Protein AF-X7EC77-F1 (afdb_monomer_lite)

Secondary structure (DSSP, 8-state):
-----GGGGGG---HHHHHHHHHHHHTT-EEEEETTTEEEEE-TT-SS-EEEESS--STHHHHHHHHHHHHHHHHHHHS-S--S----HHHHHHH-------------PPPHHHHHHHH-PPPPPPPPPPPPPPP----------PPPP---------SS---S-------------------------------------HHHHHHHHHHHTT-S------GGGTTPPEEEETTEEEETTBPP--HHHHHHHHHTTS---S---------------HHHHHHHHHHHHSTT--EEHHHHHHHS--TT---HHHHHHHHHHHHHHHHHTTSEEEEEEEETTEEEEEEEE--

pLDDT: mean 72.97, std 20.8, range [35.06, 98.31]

Organism: NCBI:txid1449350

Structure (mmCIF, N/CA/C/O backbone):
data_AF-X7EC77-F1
#
_entry.id   AF-X7EC77-F1
#
loop_
_atom_site.group_PDB
_atom_site.id
_atom_site.type_symbol
_atom_site.label_atom_id
_atom_site.label_alt_id
_atom_site.label_comp_id
_atom_site.label_asym_id
_atom_site.label_entity_id
_atom_site.label_seq_id
_atom_site.pdbx_PDB_ins_code
_atom_site.Cartn_x
_atom_site.Cartn_y
_atom_site.Cartn_z
_atom_site.occupancy
_atom_site.B_iso_or_equiv
_atom_site.auth_seq_id
_atom_site.auth_comp_id
_atom_site.auth_asym_id
_atom_site.auth_atom_id
_atom_site.pdbx_PDB_model_num
ATOM 1 N N . MET A 1 1 ? 6.113 -10.914 -31.898 1.00 62.22 1 MET A N 1
ATOM 2 C CA . MET A 1 1 ? 5.901 -10.438 -30.513 1.00 62.22 1 MET A CA 1
ATOM 3 C C . MET A 1 1 ? 6.442 -11.494 -29.570 1.00 62.22 1 MET A C 1
ATOM 5 O O . MET A 1 1 ? 5.951 -12.615 -29.618 1.00 62.22 1 MET A O 1
ATOM 9 N N . MET A 1 2 ? 7.471 -11.185 -28.779 1.00 76.19 2 MET A N 1
ATOM 10 C CA . MET A 1 2 ? 7.899 -12.096 -27.714 1.00 76.19 2 MET A CA 1
ATOM 11 C C . MET A 1 2 ? 6.827 -12.083 -26.619 1.00 76.19 2 MET A C 1
ATOM 13 O O . MET A 1 2 ? 6.377 -11.020 -26.197 1.00 76.19 2 MET A O 1
ATOM 17 N N . GLN A 1 3 ? 6.348 -13.258 -26.212 1.00 81.00 3 GLN A N 1
ATOM 18 C CA . GLN A 1 3 ? 5.399 -13.364 -25.108 1.00 81.00 3 GLN A CA 1
ATOM 19 C C . GLN A 1 3 ? 6.175 -13.204 -23.801 1.00 81.00 3 GLN A C 1
ATOM 21 O O . GLN A 1 3 ? 6.867 -14.121 -23.368 1.00 81.00 3 GLN A O 1
ATOM 26 N N . HIS A 1 4 ? 6.094 -12.023 -23.191 1.00 86.94 4 HIS A N 1
ATOM 27 C CA . HIS A 1 4 ? 6.684 -11.787 -21.876 1.00 86.94 4 HIS A CA 1
ATOM 28 C C . HIS A 1 4 ? 5.778 -12.355 -20.783 1.00 86.94 4 HIS A C 1
ATOM 30 O O . HIS A 1 4 ? 4.553 -12.197 -20.817 1.00 86.94 4 HIS A O 1
ATOM 36 N N . ASP A 1 5 ? 6.384 -12.989 -19.785 1.00 89.75 5 ASP A N 1
ATOM 37 C CA . ASP A 1 5 ? 5.665 -13.628 -18.692 1.00 89.75 5 ASP A CA 1
ATOM 38 C C . ASP A 1 5 ? 5.114 -12.571 -17.711 1.00 89.75 5 ASP A C 1
ATOM 40 O O . ASP A 1 5 ? 5.743 -12.157 -16.734 1.00 89.75 5 ASP A O 1
ATOM 44 N N . ARG A 1 6 ? 3.904 -12.069 -17.994 1.00 93.88 6 ARG A N 1
ATOM 45 C CA . ARG A 1 6 ? 3.234 -11.023 -17.191 1.00 93.88 6 ARG A CA 1
ATOM 46 C C . ARG A 1 6 ? 2.726 -11.538 -15.837 1.00 93.88 6 ARG A C 1
ATOM 48 O O . ARG A 1 6 ? 2.182 -10.765 -15.045 1.00 93.88 6 ARG A O 1
ATOM 55 N N . SER A 1 7 ? 2.902 -12.825 -15.540 1.00 94.06 7 SER A N 1
ATOM 56 C CA . SER A 1 7 ? 2.511 -13.445 -14.269 1.00 94.06 7 SER A CA 1
ATOM 57 C C . SER A 1 7 ? 3.187 -12.783 -13.059 1.00 94.06 7 SER A C 1
ATOM 59 O O . SER A 1 7 ? 2.545 -12.597 -12.020 1.00 94.06 7 SER A O 1
ATOM 61 N N . ILE A 1 8 ? 4.431 -12.317 -13.216 1.00 91.88 8 ILE A N 1
ATOM 62 C CA . ILE A 1 8 ? 5.223 -11.654 -12.165 1.00 91.88 8 ILE A CA 1
ATOM 63 C C . ILE A 1 8 ? 4.581 -10.331 -11.713 1.00 91.88 8 ILE A C 1
ATOM 65 O O . ILE A 1 8 ? 4.667 -9.962 -10.538 1.00 91.88 8 ILE A O 1
ATOM 69 N N . LEU A 1 9 ? 3.860 -9.648 -12.608 1.00 92.88 9 LEU A N 1
ATOM 70 C CA . LEU A 1 9 ? 3.204 -8.371 -12.319 1.00 92.88 9 LEU A CA 1
ATOM 71 C C . LEU A 1 9 ? 2.008 -8.506 -11.367 1.00 92.88 9 LEU A C 1
ATOM 73 O O . LEU A 1 9 ? 1.641 -7.531 -10.705 1.00 92.88 9 LEU A O 1
ATOM 77 N N . LYS A 1 10 ? 1.425 -9.707 -11.233 1.00 93.00 10 LYS A N 1
ATOM 78 C CA . LYS A 1 10 ? 0.295 -9.956 -10.319 1.00 93.00 10 LYS A CA 1
ATOM 79 C C . LYS A 1 10 ? 0.662 -9.699 -8.854 1.00 93.00 10 LYS A C 1
ATOM 81 O O . LYS A 1 10 ? -0.192 -9.280 -8.081 1.00 93.00 10 LYS A O 1
ATOM 86 N N . ALA A 1 11 ? 1.931 -9.894 -8.485 1.00 88.62 11 ALA A N 1
ATOM 87 C CA . ALA A 1 11 ? 2.420 -9.677 -7.122 1.00 88.62 11 ALA A CA 1
ATOM 88 C C . ALA A 1 11 ? 2.654 -8.194 -6.773 1.00 88.62 11 ALA A C 1
ATOM 90 O O . ALA A 1 11 ? 2.810 -7.853 -5.601 1.00 88.62 11 ALA A O 1
ATOM 91 N N . VAL A 1 12 ? 2.692 -7.309 -7.771 1.00 93.00 12 VAL A N 1
ATOM 92 C CA . VAL A 1 12 ? 2.908 -5.872 -7.577 1.00 93.00 12 VAL A CA 1
ATOM 93 C C . VAL A 1 12 ? 1.586 -5.224 -7.187 1.00 93.00 12 VAL A C 1
ATOM 95 O O . VAL A 1 12 ? 0.645 -5.239 -7.974 1.00 93.00 12 VAL A O 1
ATOM 98 N N . THR A 1 13 ? 1.499 -4.647 -5.991 1.00 89.69 13 THR A N 1
ATOM 99 C CA . THR A 1 13 ? 0.241 -4.090 -5.457 1.00 89.69 13 THR A CA 1
ATOM 100 C C . THR A 1 13 ? -0.106 -2.700 -5.992 1.00 89.69 13 THR A C 1
ATOM 102 O O . THR A 1 13 ? -1.278 -2.343 -6.046 1.00 89.69 13 THR A O 1
ATOM 105 N N . ASN A 1 14 ? 0.887 -1.900 -6.385 1.00 92.88 14 ASN A N 1
ATOM 106 C CA . ASN A 1 14 ? 0.671 -0.539 -6.875 1.00 92.88 14 ASN A CA 1
ATOM 107 C C . ASN A 1 14 ? 0.379 -0.535 -8.388 1.00 92.88 14 ASN A C 1
ATOM 109 O O . ASN A 1 14 ? 1.189 -1.047 -9.162 1.00 92.88 14 ASN A O 1
ATOM 113 N N . LYS A 1 15 ? -0.752 0.063 -8.792 1.00 93.94 15 LYS A N 1
ATOM 114 C CA . LYS A 1 15 ? -1.222 0.100 -10.187 1.00 93.94 15 LYS A CA 1
ATOM 115 C C . LYS A 1 15 ? -0.253 0.843 -11.115 1.00 93.94 15 LYS A C 1
ATOM 117 O O . LYS A 1 15 ? 0.247 0.235 -12.049 1.00 93.94 15 LYS A O 1
ATOM 122 N N . ASP A 1 16 ? 0.099 2.091 -10.809 1.00 93.94 16 ASP A N 1
ATOM 123 C CA . ASP A 1 16 ? 0.976 2.909 -11.668 1.00 93.94 16 ASP A CA 1
ATOM 124 C C . ASP A 1 16 ? 2.355 2.267 -11.871 1.00 93.94 16 ASP A C 1
ATOM 126 O O . ASP A 1 16 ? 2.963 2.325 -12.944 1.00 93.94 16 ASP A O 1
ATOM 130 N N . TYR A 1 17 ? 2.866 1.618 -10.824 1.00 95.88 17 TYR A N 1
ATOM 131 C CA . TYR A 1 17 ? 4.117 0.875 -10.903 1.00 95.88 17 TYR A CA 1
ATOM 132 C C . TYR A 1 17 ? 3.989 -0.382 -11.764 1.00 95.88 17 TYR A C 1
ATOM 134 O O . TYR A 1 17 ? 4.906 -0.695 -12.522 1.00 95.88 17 TYR A O 1
ATOM 142 N N . ARG A 1 18 ? 2.857 -1.090 -11.671 1.00 95.94 18 ARG A N 1
ATOM 143 C CA . ARG A 1 18 ? 2.549 -2.236 -12.530 1.00 95.94 18 ARG A CA 1
ATOM 144 C C . ARG A 1 18 ? 2.467 -1.811 -13.999 1.00 95.94 18 ARG A C 1
ATOM 146 O O . ARG A 1 18 ? 3.090 -2.473 -14.822 1.00 95.94 18 ARG A O 1
ATOM 153 N N . ASP A 1 19 ? 1.803 -0.694 -14.288 1.00 96.56 19 ASP A N 1
ATOM 154 C CA . ASP A 1 19 ? 1.667 -0.130 -15.640 1.00 96.56 19 ASP A CA 1
ATOM 155 C C . ASP A 1 19 ? 3.034 0.304 -16.206 1.00 96.56 19 ASP A C 1
ATOM 157 O O . ASP A 1 19 ? 3.356 0.086 -17.375 1.00 96.56 19 ASP A O 1
ATOM 161 N N . THR A 1 20 ? 3.900 0.855 -15.349 1.00 97.00 20 THR A N 1
ATOM 162 C CA . THR A 1 20 ? 5.281 1.192 -15.731 1.00 97.00 20 THR A CA 1
ATOM 163 C C . THR A 1 20 ? 6.095 -0.059 -16.065 1.00 97.00 20 THR A C 1
ATOM 165 O O . THR A 1 20 ? 6.846 -0.059 -17.038 1.00 97.00 20 THR A O 1
ATOM 168 N N . LEU A 1 21 ? 5.958 -1.130 -15.277 1.00 96.75 21 LEU A N 1
ATOM 169 C CA . LEU A 1 21 ? 6.643 -2.393 -15.547 1.00 96.75 21 LEU A CA 1
ATOM 170 C C . LEU A 1 21 ? 6.110 -3.076 -16.810 1.00 96.75 21 LEU A C 1
ATOM 172 O O . LEU A 1 21 ? 6.919 -3.596 -17.569 1.00 96.75 21 LEU A O 1
ATOM 176 N N . SER A 1 22 ? 4.797 -3.054 -17.071 1.00 96.69 22 SER A N 1
ATOM 177 C CA . SER A 1 22 ? 4.258 -3.590 -18.327 1.00 96.69 22 SER A CA 1
ATOM 178 C C . SER A 1 22 ? 4.782 -2.823 -19.536 1.00 96.69 22 SER A C 1
ATOM 180 O O . SER A 1 22 ? 5.200 -3.458 -20.495 1.00 96.69 22 SER A O 1
ATOM 182 N N . GLY A 1 23 ? 4.868 -1.489 -19.452 1.00 96.69 23 GLY A N 1
ATOM 183 C CA . GLY A 1 23 ? 5.479 -0.682 -20.509 1.00 96.69 23 GLY A CA 1
ATOM 184 C C . GLY A 1 23 ? 6.950 -1.037 -20.747 1.00 96.69 23 GLY A C 1
ATOM 185 O O . GLY A 1 23 ? 7.371 -1.141 -21.890 1.00 96.69 23 GLY A O 1
ATOM 186 N N . LEU A 1 24 ? 7.724 -1.303 -19.688 1.00 97.00 24 LEU A N 1
ATOM 187 C CA . LEU A 1 24 ? 9.113 -1.761 -19.830 1.00 97.00 24 LEU A CA 1
ATOM 188 C C . LEU A 1 24 ? 9.209 -3.151 -20.479 1.00 97.00 24 LEU A C 1
ATOM 190 O O . LEU A 1 24 ? 10.106 -3.373 -21.286 1.00 97.00 24 LEU A O 1
ATOM 194 N N . LEU A 1 25 ? 8.297 -4.076 -20.160 1.00 96.69 25 LEU A N 1
ATOM 195 C CA . LEU A 1 25 ? 8.244 -5.378 -20.835 1.00 96.69 25 LEU A CA 1
ATOM 196 C C . LEU A 1 25 ? 7.951 -5.212 -22.331 1.00 96.69 25 LEU A C 1
ATOM 198 O O . LEU A 1 25 ? 8.600 -5.848 -23.153 1.00 96.69 25 LEU A O 1
ATOM 202 N N . ASP A 1 26 ? 7.027 -4.317 -22.685 1.00 96.00 26 ASP A N 1
ATOM 203 C CA . ASP A 1 26 ? 6.705 -4.016 -24.083 1.00 96.00 26 ASP A CA 1
ATOM 204 C C . ASP A 1 26 ? 7.879 -3.313 -24.809 1.00 96.00 26 ASP A C 1
ATOM 206 O O . ASP A 1 26 ? 8.072 -3.509 -26.007 1.00 96.00 26 ASP A O 1
ATOM 210 N N . GLU A 1 27 ? 8.714 -2.561 -24.079 1.00 96.31 27 GLU A N 1
ATOM 211 C CA . GLU A 1 27 ? 9.990 -1.990 -24.551 1.00 96.31 27 GLU A CA 1
ATOM 212 C C . GLU A 1 27 ? 11.119 -3.048 -24.687 1.00 96.31 27 GLU A C 1
ATOM 214 O O . GLU A 1 27 ? 12.230 -2.702 -25.084 1.00 96.31 27 GLU A O 1
ATOM 219 N N . GLY A 1 28 ? 10.867 -4.328 -24.380 1.00 96.12 28 GLY A N 1
ATOM 220 C CA . GLY A 1 28 ? 11.829 -5.429 -24.540 1.00 96.12 28 GLY A CA 1
ATOM 221 C C . GLY A 1 28 ? 12.647 -5.771 -23.290 1.00 96.12 28 GLY A C 1
ATOM 222 O O . GLY A 1 28 ? 13.636 -6.505 -23.378 1.00 96.12 28 GLY A O 1
ATOM 223 N N . TRP A 1 29 ? 12.269 -5.258 -22.115 1.00 97.44 29 TRP A N 1
ATOM 224 C CA . TRP A 1 29 ? 12.857 -5.704 -20.850 1.00 97.44 29 TRP A CA 1
ATOM 225 C C . TRP A 1 29 ? 12.305 -7.074 -20.446 1.00 97.44 29 TRP A C 1
ATOM 227 O O . TRP A 1 29 ? 11.125 -7.367 -20.608 1.00 97.44 29 TRP A O 1
ATOM 237 N N . ASN A 1 30 ? 13.149 -7.897 -19.836 1.00 96.50 30 ASN A N 1
ATOM 238 C CA . ASN A 1 30 ? 12.766 -9.138 -19.177 1.00 96.50 30 ASN A CA 1
ATOM 239 C C . ASN A 1 30 ? 12.740 -8.917 -17.666 1.00 96.50 30 ASN A C 1
ATOM 241 O O . ASN A 1 30 ? 13.638 -8.287 -17.105 1.00 96.50 30 ASN A O 1
ATOM 245 N N . ALA A 1 31 ? 11.700 -9.416 -17.004 1.00 96.44 31 ALA A N 1
ATOM 246 C CA . ALA A 1 31 ? 11.538 -9.301 -15.563 1.00 96.44 31 ALA A CA 1
ATOM 247 C C . ALA A 1 31 ? 11.651 -10.677 -14.913 1.00 96.44 31 ALA A C 1
ATOM 249 O O . ALA A 1 31 ? 10.858 -11.557 -15.216 1.00 96.44 31 ALA A O 1
ATOM 250 N N . ASP A 1 32 ? 12.571 -10.815 -13.962 1.00 96.00 32 ASP A N 1
ATOM 251 C CA . ASP A 1 32 ? 12.756 -12.018 -13.155 1.00 96.00 32 ASP A CA 1
ATOM 252 C C . ASP A 1 32 ? 12.556 -11.694 -11.676 1.00 96.00 32 ASP A C 1
ATOM 254 O O . ASP A 1 32 ? 13.006 -10.661 -11.171 1.00 96.00 32 ASP A O 1
ATOM 258 N N . ARG A 1 33 ? 11.905 -12.587 -10.928 1.00 94.31 33 ARG A N 1
ATOM 259 C CA . ARG A 1 33 ? 11.715 -12.385 -9.488 1.00 94.31 33 ARG A CA 1
ATOM 260 C C . ARG A 1 33 ? 12.987 -12.765 -8.734 1.00 94.31 33 ARG A C 1
ATOM 262 O O . ARG A 1 33 ? 13.286 -13.938 -8.534 1.00 94.31 33 ARG A O 1
ATOM 269 N N . THR A 1 34 ? 13.711 -11.767 -8.244 1.00 90.12 34 THR A N 1
ATOM 270 C CA . THR A 1 34 ? 14.797 -11.970 -7.284 1.00 90.12 34 THR A CA 1
ATOM 271 C C . THR A 1 34 ? 14.174 -12.192 -5.906 1.00 90.12 34 THR A C 1
ATOM 273 O O . THR A 1 34 ? 13.351 -11.392 -5.449 1.00 90.12 34 THR A O 1
ATOM 276 N N . GLY A 1 35 ? 14.524 -13.292 -5.231 1.00 83.12 35 GLY A N 1
ATOM 277 C CA . GLY A 1 35 ? 14.010 -13.611 -3.892 1.00 83.12 35 GLY A CA 1
ATOM 278 C C . GLY A 1 35 ? 14.024 -12.400 -2.942 1.00 83.12 35 GLY A C 1
ATOM 279 O O . GLY A 1 35 ? 14.875 -11.519 -3.058 1.00 83.12 35 GLY A O 1
ATOM 280 N N . LYS A 1 36 ? 13.079 -12.353 -1.989 1.00 83.31 36 LYS A N 1
ATOM 281 C CA . LYS A 1 36 ? 12.780 -11.193 -1.111 1.00 83.31 36 LYS A CA 1
ATOM 282 C C . LYS A 1 36 ? 12.014 -10.043 -1.787 1.00 83.31 36 LYS A C 1
ATOM 284 O O . LYS A 1 36 ? 12.325 -8.885 -1.534 1.00 83.31 36 LYS A O 1
ATOM 289 N N . ASN A 1 37 ? 11.004 -10.339 -2.611 1.00 90.56 37 ASN A N 1
ATOM 290 C CA . ASN A 1 37 ? 10.133 -9.330 -3.241 1.00 90.56 37 ASN A CA 1
ATOM 291 C C . ASN A 1 37 ? 10.891 -8.258 -4.040 1.00 90.56 37 ASN A C 1
ATOM 293 O O . ASN A 1 37 ? 10.502 -7.096 -4.015 1.00 90.56 37 ASN A O 1
ATOM 297 N N . HIS A 1 38 ? 11.957 -8.630 -4.747 1.00 94.62 38 HIS A N 1
ATOM 298 C CA . HIS A 1 38 ? 12.586 -7.758 -5.735 1.00 94.62 38 HIS A CA 1
ATOM 299 C C . HIS A 1 38 ? 12.306 -8.292 -7.141 1.00 94.62 38 HIS A C 1
ATOM 301 O O . HIS A 1 38 ? 12.009 -9.472 -7.332 1.00 94.62 38 HIS A O 1
ATOM 307 N N . ILE A 1 39 ? 12.357 -7.398 -8.117 1.00 95.75 39 ILE A N 1
ATOM 308 C CA . ILE A 1 39 ? 12.214 -7.716 -9.533 1.00 95.75 39 ILE A CA 1
ATOM 309 C C . ILE A 1 39 ? 13.514 -7.278 -10.195 1.00 95.75 39 ILE A C 1
ATOM 311 O O . ILE A 1 39 ? 13.879 -6.104 -10.145 1.00 95.75 39 ILE A O 1
ATOM 315 N N . ARG A 1 40 ? 14.244 -8.227 -10.767 1.00 97.31 40 ARG A N 1
ATOM 316 C CA . ARG A 1 40 ? 15.416 -7.973 -11.594 1.00 97.31 40 ARG A CA 1
ATOM 317 C C . ARG A 1 40 ? 14.934 -7.738 -13.019 1.00 97.31 40 ARG A C 1
ATOM 319 O O . ARG A 1 40 ? 14.280 -8.598 -13.589 1.00 97.31 40 ARG A O 1
ATOM 326 N N . LEU A 1 41 ? 15.269 -6.585 -13.574 1.00 97.62 41 LEU A N 1
ATOM 327 C CA . LEU A 1 41 ? 14.992 -6.217 -14.952 1.00 97.62 41 LEU A CA 1
ATOM 328 C C . LEU A 1 41 ? 16.282 -6.362 -15.764 1.00 97.62 41 LEU A C 1
ATOM 330 O O . LEU A 1 41 ? 17.302 -5.749 -15.434 1.00 97.62 41 LEU A O 1
ATOM 334 N N . THR A 1 42 ? 16.248 -7.196 -16.796 1.00 97.44 42 THR A N 1
ATOM 335 C CA . THR A 1 42 ? 17.349 -7.444 -17.734 1.00 97.44 42 THR A CA 1
ATOM 336 C C . THR A 1 42 ? 16.935 -6.979 -19.125 1.00 97.44 42 THR A C 1
ATOM 338 O O . THR A 1 42 ? 15.786 -7.129 -19.520 1.00 97.44 42 THR A O 1
ATOM 341 N N . HIS A 1 43 ? 17.854 -6.383 -19.877 1.00 97.44 43 HIS A N 1
ATOM 342 C CA . HIS A 1 43 ? 17.606 -5.965 -21.255 1.00 97.44 43 HIS A CA 1
ATOM 343 C C . HIS A 1 43 ? 18.871 -6.238 -22.072 1.00 97.44 43 HIS A C 1
ATOM 345 O O . HIS A 1 43 ? 19.959 -5.944 -21.573 1.00 97.44 43 HIS A O 1
ATOM 351 N N . PRO A 1 44 ? 18.767 -6.789 -23.295 1.00 96.12 44 PRO A N 1
ATOM 352 C CA . PRO A 1 44 ? 19.935 -7.202 -24.079 1.00 96.12 44 PRO A CA 1
ATOM 353 C C . PRO A 1 44 ? 20.879 -6.036 -24.400 1.00 96.12 44 PRO A C 1
ATOM 355 O O . PRO A 1 44 ? 22.088 -6.203 -24.404 1.00 96.12 44 PRO A O 1
ATOM 358 N N . GLY A 1 45 ? 20.330 -4.838 -24.612 1.00 95.50 45 GLY A N 1
ATOM 359 C CA . GLY A 1 45 ? 21.104 -3.614 -24.840 1.00 95.50 45 GLY A CA 1
ATOM 360 C C . GLY A 1 45 ? 21.440 -2.802 -23.585 1.00 95.50 45 GLY A C 1
ATOM 361 O O . GLY A 1 45 ? 21.802 -1.641 -23.721 1.00 95.50 45 GLY A O 1
ATOM 362 N N . ALA A 1 46 ? 21.232 -3.320 -22.369 1.00 97.06 46 ALA A N 1
ATOM 363 C CA . ALA A 1 46 ? 21.557 -2.591 -21.137 1.00 97.06 46 ALA A CA 1
ATOM 364 C C . ALA A 1 46 ? 22.880 -3.081 -20.535 1.00 97.06 46 ALA A C 1
ATOM 366 O O . ALA A 1 46 ? 23.121 -4.281 -20.454 1.00 97.06 46 ALA A O 1
ATOM 367 N N . ALA A 1 47 ? 23.702 -2.157 -20.028 1.00 96.00 47 ALA A N 1
ATOM 368 C CA . ALA A 1 47 ? 25.026 -2.485 -19.490 1.00 96.00 47 ALA A CA 1
ATOM 369 C C . ALA A 1 47 ? 24.958 -3.266 -18.173 1.00 96.00 47 ALA A C 1
ATOM 371 O O . ALA A 1 47 ? 25.879 -3.991 -17.810 1.00 96.00 47 ALA A O 1
ATOM 372 N N . SER A 1 48 ? 23.880 -3.085 -17.409 1.00 96.19 48 SER A N 1
ATOM 373 C CA . SER A 1 48 ? 23.689 -3.771 -16.136 1.00 96.19 48 SER A CA 1
ATOM 374 C C . SER A 1 48 ? 22.211 -4.047 -15.861 1.00 96.19 48 SER A C 1
ATOM 376 O O . SER A 1 48 ? 21.343 -3.284 -16.299 1.00 96.19 48 SER A O 1
ATOM 378 N N . PRO A 1 49 ? 21.899 -5.131 -15.126 1.00 97.44 49 PRO A N 1
ATOM 379 C CA . PRO A 1 49 ? 20.539 -5.409 -14.693 1.00 97.44 49 PRO A CA 1
ATOM 380 C C . PRO A 1 49 ? 20.083 -4.389 -13.644 1.00 97.44 49 PRO A C 1
ATOM 382 O O . PRO A 1 49 ? 20.831 -4.031 -12.731 1.00 97.44 49 PRO A O 1
ATOM 385 N N . VAL A 1 50 ? 18.820 -3.980 -13.718 1.00 97.69 50 VAL A N 1
ATOM 386 C CA . VAL A 1 50 ? 18.210 -3.061 -12.750 1.00 97.69 50 VAL A CA 1
ATOM 387 C C . VAL A 1 50 ? 17.434 -3.868 -11.714 1.00 97.69 50 VAL A C 1
ATOM 389 O O . VAL A 1 50 ? 16.570 -4.664 -12.063 1.00 97.69 50 VAL A O 1
ATOM 392 N N . ILE A 1 51 ? 17.719 -3.677 -10.424 1.00 96.56 51 ILE A N 1
ATOM 393 C CA . ILE A 1 51 ? 16.974 -4.335 -9.341 1.00 96.56 51 ILE A CA 1
ATOM 394 C C . ILE A 1 51 ? 15.940 -3.358 -8.786 1.00 96.56 51 ILE A C 1
ATOM 396 O O . ILE A 1 51 ? 16.278 -2.350 -8.165 1.00 96.56 51 ILE A O 1
ATOM 400 N N . ALA A 1 52 ? 14.674 -3.690 -8.992 1.00 95.38 52 ALA A N 1
ATOM 401 C CA . ALA A 1 52 ? 13.517 -2.922 -8.576 1.00 95.38 52 ALA A CA 1
ATOM 402 C C . ALA A 1 52 ? 12.825 -3.582 -7.366 1.00 95.38 52 ALA A C 1
ATOM 404 O O . ALA A 1 52 ? 12.896 -4.796 -7.171 1.00 95.38 52 ALA A O 1
ATOM 405 N N . SER A 1 53 ? 12.144 -2.797 -6.528 1.00 93.06 53 SER A N 1
ATOM 406 C CA . SER A 1 53 ? 11.329 -3.349 -5.432 1.00 93.06 53 SER A CA 1
ATOM 407 C C . SER A 1 53 ? 10.003 -3.883 -5.978 1.00 93.06 53 SER A C 1
ATOM 409 O O . SER A 1 53 ? 9.359 -3.220 -6.787 1.00 93.06 53 SER A O 1
ATOM 411 N N . GLY A 1 54 ? 9.569 -5.058 -5.533 1.00 87.75 54 GLY A N 1
ATOM 412 C CA . GLY A 1 54 ? 8.263 -5.640 -5.859 1.00 87.75 54 GLY A CA 1
ATOM 413 C C . GLY A 1 54 ? 7.114 -5.045 -5.040 1.00 87.75 54 GLY A C 1
ATOM 414 O O . GLY A 1 54 ? 5.960 -5.125 -5.451 1.00 87.75 54 GLY A O 1
ATOM 415 N N . THR A 1 55 ? 7.423 -4.394 -3.913 1.00 88.94 55 THR A N 1
ATOM 416 C CA . THR A 1 55 ? 6.458 -3.671 -3.068 1.00 88.94 55 THR A CA 1
ATOM 417 C C . THR A 1 55 ? 6.845 -2.192 -2.987 1.00 88.94 55 THR A C 1
ATOM 419 O O . THR A 1 55 ? 7.376 -1.736 -1.965 1.00 88.94 55 THR A O 1
ATOM 422 N N . PRO A 1 56 ? 6.659 -1.420 -4.070 1.00 87.31 56 PRO A N 1
ATOM 423 C CA . PRO A 1 56 ? 6.940 0.009 -4.061 1.00 87.31 56 PRO A CA 1
ATOM 424 C C . PRO A 1 56 ? 6.003 0.717 -3.073 1.00 87.31 56 PRO A C 1
ATOM 426 O O . PRO A 1 56 ? 4.786 0.682 -3.211 1.00 87.31 56 PRO A O 1
ATOM 429 N N . SER A 1 57 ? 6.570 1.399 -2.080 1.00 85.50 57 SER A N 1
ATOM 430 C CA . SER A 1 57 ? 5.791 2.170 -1.103 1.00 85.50 57 SER A CA 1
ATOM 431 C C . SER A 1 57 ? 5.387 3.565 -1.594 1.00 85.50 57 SER A C 1
ATOM 433 O O . SER A 1 57 ? 4.649 4.257 -0.901 1.00 85.50 57 SER A O 1
ATOM 435 N N . SER A 1 58 ? 5.883 4.011 -2.757 1.00 86.56 58 SER A N 1
ATOM 436 C CA . SER A 1 58 ? 5.689 5.380 -3.250 1.00 86.56 58 SER A CA 1
ATOM 437 C C . SER A 1 58 ? 5.502 5.437 -4.765 1.00 86.56 58 SER A C 1
ATOM 439 O O . SER A 1 58 ? 6.168 4.697 -5.491 1.00 86.56 58 SER A O 1
ATOM 441 N N . ALA A 1 59 ? 4.702 6.395 -5.245 1.00 83.44 59 ALA A N 1
ATOM 442 C CA . ALA A 1 59 ? 4.557 6.698 -6.674 1.00 83.44 59 ALA A CA 1
ATOM 443 C C . ALA A 1 59 ? 5.901 7.067 -7.341 1.00 83.44 59 ALA A C 1
ATOM 445 O O . ALA A 1 59 ? 6.157 6.747 -8.499 1.00 83.44 59 ALA A O 1
ATOM 446 N N . ARG A 1 60 ? 6.837 7.653 -6.576 1.00 91.94 60 ARG A N 1
ATOM 447 C CA . ARG A 1 60 ? 8.190 7.992 -7.058 1.00 91.94 60 ARG A CA 1
ATOM 448 C C . ARG A 1 60 ? 9.022 6.765 -7.435 1.00 91.94 60 ARG A C 1
ATOM 450 O O . ARG A 1 60 ? 10.004 6.904 -8.163 1.00 91.94 60 ARG A O 1
ATOM 457 N N . SER A 1 61 ? 8.666 5.576 -6.947 1.00 94.81 61 SER A N 1
ATOM 458 C CA . SER A 1 61 ? 9.378 4.342 -7.280 1.00 94.81 61 SER A CA 1
ATOM 459 C C . SER A 1 61 ? 9.280 4.020 -8.773 1.00 94.81 61 SER A C 1
ATOM 461 O O . SER A 1 61 ? 10.279 3.600 -9.349 1.00 94.81 61 SER A O 1
ATOM 463 N N . ALA A 1 62 ? 8.136 4.292 -9.412 1.00 95.44 62 ALA A N 1
ATOM 464 C CA . ALA A 1 62 ? 7.941 4.071 -10.848 1.00 95.44 62 ALA A CA 1
ATOM 465 C C . ALA A 1 62 ? 8.911 4.923 -11.683 1.00 95.44 62 ALA A C 1
ATOM 467 O O . ALA A 1 62 ? 9.661 4.409 -12.514 1.00 95.44 62 ALA A O 1
ATOM 468 N N . LEU A 1 63 ? 8.985 6.222 -11.371 1.00 95.88 63 LEU A N 1
ATOM 469 C CA . LEU A 1 63 ? 9.899 7.162 -12.025 1.00 95.88 63 LEU A CA 1
ATOM 470 C C . LEU A 1 63 ? 11.368 6.762 -11.840 1.00 95.88 63 LEU A C 1
ATOM 472 O O . LEU A 1 63 ? 12.153 6.828 -12.786 1.00 95.88 63 LEU A O 1
ATOM 476 N N . LYS A 1 64 ? 11.745 6.315 -10.634 1.00 96.25 64 LYS A N 1
ATOM 477 C CA . LYS A 1 64 ? 13.113 5.864 -10.342 1.00 96.25 64 LYS A CA 1
ATOM 478 C C . LYS A 1 64 ? 13.500 4.635 -11.157 1.00 96.25 64 LYS A C 1
ATOM 480 O O . LYS A 1 64 ? 14.593 4.629 -11.715 1.00 96.25 64 LYS A O 1
ATOM 485 N N . VAL A 1 65 ? 12.622 3.634 -11.249 1.00 97.06 65 VAL A N 1
ATOM 486 C CA . VAL A 1 65 ? 12.885 2.418 -12.035 1.00 97.06 65 VAL A CA 1
ATOM 487 C C . VAL A 1 65 ? 13.053 2.765 -13.508 1.00 97.06 65 VAL A C 1
ATOM 489 O O . VAL A 1 65 ? 14.048 2.372 -14.113 1.00 97.06 65 VAL A O 1
ATOM 492 N N . ARG A 1 66 ? 12.162 3.591 -14.068 1.00 97.19 66 ARG A N 1
ATOM 493 C CA . ARG A 1 66 ? 12.272 4.027 -15.466 1.00 97.19 66 ARG A CA 1
ATOM 494 C C . ARG A 1 66 ? 13.562 4.813 -15.726 1.00 97.19 66 ARG A C 1
ATOM 496 O O . ARG A 1 66 ? 14.242 4.579 -16.723 1.00 97.19 66 ARG A O 1
ATOM 503 N N . ALA A 1 67 ? 13.941 5.708 -14.813 1.00 97.62 67 ALA A N 1
ATOM 504 C CA . ALA A 1 67 ? 15.193 6.458 -14.907 1.00 97.62 67 ALA A CA 1
ATOM 505 C C . ALA A 1 67 ? 16.435 5.551 -14.815 1.00 97.62 67 ALA A C 1
ATOM 507 O O . ALA A 1 67 ? 17.400 5.768 -15.549 1.00 97.62 67 ALA A O 1
ATOM 508 N N . GLN A 1 68 ? 16.409 4.529 -13.952 1.00 97.69 68 GLN A N 1
ATOM 509 C CA . GLN A 1 68 ? 17.476 3.529 -13.843 1.00 97.69 68 GLN A CA 1
ATOM 510 C C . GLN A 1 68 ? 17.597 2.691 -15.119 1.00 97.69 68 GLN A C 1
ATOM 512 O O . GLN A 1 68 ? 18.706 2.542 -15.621 1.00 97.69 68 GLN A O 1
ATOM 517 N N . CYS A 1 69 ? 16.477 2.241 -15.689 1.00 97.94 69 CYS A N 1
ATOM 518 C CA . CYS A 1 69 ? 16.444 1.509 -16.958 1.00 97.94 69 CYS A CA 1
ATOM 519 C C . CYS A 1 69 ? 17.055 2.339 -18.100 1.00 97.94 69 CYS A C 1
ATOM 521 O O . CYS A 1 69 ? 17.978 1.893 -18.778 1.00 97.94 69 CYS A O 1
ATOM 523 N N . ARG A 1 70 ? 16.648 3.610 -18.240 1.00 97.81 70 ARG A N 1
ATOM 524 C CA . ARG A 1 70 ? 17.233 4.534 -19.233 1.00 97.81 70 ARG A CA 1
ATOM 525 C C . ARG A 1 70 ? 18.718 4.812 -19.003 1.00 97.81 70 ARG A C 1
ATOM 527 O O . ARG A 1 70 ? 19.454 5.050 -19.956 1.00 97.81 70 ARG A O 1
ATOM 534 N N . ARG A 1 71 ? 19.169 4.862 -17.747 1.00 97.69 71 ARG A N 1
ATOM 535 C CA . ARG A 1 71 ? 20.596 5.026 -17.433 1.00 97.69 71 ARG A CA 1
ATOM 536 C C . ARG A 1 71 ? 21.381 3.770 -17.813 1.00 97.69 71 ARG A C 1
ATOM 538 O O . ARG A 1 71 ? 22.444 3.918 -18.396 1.00 97.69 71 ARG A O 1
ATOM 545 N N . ALA A 1 72 ? 20.853 2.581 -17.530 1.00 97.44 72 ALA A N 1
ATOM 546 C CA . ALA A 1 72 ? 21.495 1.317 -17.879 1.00 97.44 72 ALA A CA 1
ATOM 547 C C . ALA A 1 72 ? 21.633 1.129 -19.402 1.00 97.44 72 ALA A C 1
ATOM 549 O O . ALA A 1 72 ? 22.651 0.614 -19.853 1.00 97.44 72 ALA A O 1
ATOM 550 N N . LEU A 1 73 ? 20.659 1.607 -20.187 1.00 97.19 73 LEU A N 1
ATOM 551 C CA . LEU A 1 73 ? 20.750 1.651 -21.653 1.00 97.19 73 LEU A CA 1
ATOM 552 C C . LEU A 1 73 ? 21.818 2.635 -22.144 1.00 97.19 73 LEU A C 1
ATOM 554 O O . LEU A 1 73 ? 22.657 2.272 -22.957 1.00 97.19 73 LEU A O 1
ATOM 558 N N . ARG A 1 74 ? 21.846 3.865 -21.614 1.00 96.94 74 ARG A N 1
ATOM 559 C CA . ARG A 1 74 ? 22.878 4.851 -21.991 1.00 96.94 74 ARG A CA 1
ATOM 560 C C . ARG A 1 74 ? 24.287 4.377 -21.658 1.00 96.94 74 ARG A C 1
ATOM 562 O O . ARG A 1 74 ? 25.180 4.504 -22.477 1.00 96.94 74 ARG A O 1
ATOM 569 N N . GLN A 1 75 ? 24.460 3.751 -20.497 1.00 95.25 75 GLN A N 1
ATOM 570 C CA . GLN A 1 75 ? 25.743 3.169 -20.107 1.00 95.25 75 GLN A CA 1
ATOM 571 C C . GLN A 1 75 ? 26.222 2.072 -21.062 1.00 95.25 75 GLN A C 1
ATOM 573 O O . GLN A 1 75 ? 27.424 1.878 -21.156 1.00 95.25 75 GLN A O 1
ATOM 578 N N . ALA A 1 76 ? 25.325 1.367 -21.758 1.00 93.88 76 ALA A N 1
ATOM 579 C CA . ALA A 1 76 ? 25.731 0.401 -22.779 1.00 93.88 76 ALA A CA 1
ATOM 580 C C . ALA A 1 76 ? 26.216 1.078 -24.062 1.00 93.88 76 ALA A C 1
ATOM 582 O O . ALA A 1 76 ? 27.076 0.532 -24.737 1.00 93.88 76 ALA A O 1
ATOM 583 N N . MET A 1 77 ? 25.679 2.256 -24.387 1.00 93.25 77 MET A N 1
ATOM 584 C CA . MET A 1 77 ? 26.111 3.046 -25.544 1.00 93.25 77 MET A CA 1
ATOM 585 C C . MET A 1 77 ? 27.436 3.764 -25.278 1.00 93.25 77 MET A C 1
ATOM 587 O O . MET A 1 77 ? 28.269 3.863 -26.171 1.00 93.25 77 MET A O 1
ATOM 591 N N . ASP A 1 78 ? 27.626 4.243 -24.046 1.00 91.12 78 ASP A N 1
ATOM 592 C CA . ASP A 1 78 ? 28.847 4.929 -23.617 1.00 91.12 78 ASP A CA 1
ATOM 593 C C . ASP A 1 78 ? 29.976 3.954 -23.252 1.00 91.12 78 ASP A C 1
ATOM 595 O O . ASP A 1 78 ? 31.128 4.371 -23.127 1.00 91.12 78 ASP A O 1
ATOM 599 N N . ALA A 1 79 ? 29.664 2.671 -23.034 1.00 83.38 79 ALA A N 1
ATOM 600 C CA . ALA A 1 79 ? 30.683 1.657 -22.829 1.00 83.38 79 ALA A CA 1
ATOM 601 C C . ALA A 1 79 ? 31.484 1.538 -24.136 1.00 83.38 79 ALA A C 1
ATOM 603 O O . ALA A 1 79 ? 30.914 1.117 -25.146 1.00 83.38 79 ALA A O 1
ATOM 604 N N . PRO A 1 80 ? 32.775 1.927 -24.153 1.00 78.56 80 PRO A N 1
ATOM 605 C CA . PRO A 1 80 ? 33.603 1.747 -25.336 1.00 78.56 80 PRO A CA 1
ATOM 606 C C . PRO A 1 80 ? 33.530 0.273 -25.718 1.00 78.56 80 PRO A C 1
ATOM 608 O O . PRO A 1 80 ? 33.674 -0.573 -24.832 1.00 78.56 80 PRO A O 1
ATOM 611 N N . ALA A 1 81 ? 33.235 0.005 -26.998 1.00 67.75 81 ALA A N 1
ATOM 612 C CA . ALA A 1 81 ? 33.130 -1.339 -27.556 1.00 67.75 81 ALA A CA 1
ATOM 613 C C . ALA A 1 81 ? 34.222 -2.201 -26.931 1.00 67.75 81 ALA A C 1
ATOM 615 O O . ALA A 1 81 ? 35.402 -1.869 -27.057 1.00 67.75 81 ALA A O 1
ATOM 616 N N . GLU A 1 82 ? 33.777 -3.185 -26.148 1.00 57.88 82 GLU A N 1
ATOM 617 C CA . GLU A 1 82 ? 34.588 -3.954 -25.214 1.00 57.88 82 GLU A CA 1
ATOM 618 C C . GLU A 1 82 ? 35.958 -4.245 -25.847 1.00 57.88 82 GLU A C 1
ATOM 620 O O . GLU A 1 82 ? 36.005 -4.905 -26.892 1.00 57.88 82 GLU A O 1
ATOM 625 N N . PRO A 1 83 ? 37.072 -3.697 -25.312 1.00 62.41 83 PRO A N 1
ATOM 626 C CA . PRO A 1 83 ? 38.390 -4.073 -25.801 1.00 62.41 83 PRO A CA 1
ATOM 627 C C . PRO A 1 83 ? 38.499 -5.602 -25.702 1.00 62.41 83 PRO A C 1
ATOM 629 O O . PRO A 1 83 ? 37.951 -6.177 -24.757 1.00 62.41 83 PRO A O 1
ATOM 632 N N . PRO A 1 84 ? 39.136 -6.264 -26.686 1.00 64.31 84 PRO A N 1
ATOM 633 C CA . PRO A 1 84 ? 39.092 -7.715 -26.853 1.00 64.31 84 PRO A CA 1
ATOM 634 C C . PRO A 1 84 ? 39.351 -8.418 -25.524 1.00 64.31 84 PRO A C 1
ATOM 636 O O . PRO A 1 84 ? 40.258 -8.013 -24.797 1.00 64.31 84 PRO A O 1
ATOM 639 N N . ALA A 1 85 ? 38.506 -9.416 -25.237 1.00 65.00 85 ALA A N 1
ATOM 640 C CA . ALA A 1 85 ? 38.379 -10.139 -23.976 1.00 65.00 85 ALA A CA 1
ATOM 641 C C . ALA A 1 85 ? 39.661 -10.117 -23.122 1.00 65.00 85 ALA A C 1
ATOM 643 O O . ALA A 1 85 ? 40.727 -10.483 -23.631 1.00 65.00 85 ALA A O 1
ATOM 644 N N . PRO A 1 86 ? 39.579 -9.726 -21.834 1.00 57.81 86 PRO A N 1
ATOM 645 C CA . PRO A 1 86 ? 40.740 -9.704 -20.958 1.00 57.81 86 PRO A CA 1
ATOM 646 C C . PRO A 1 86 ? 41.423 -11.068 -21.017 1.00 57.81 86 PRO A C 1
ATOM 648 O O . PRO A 1 86 ? 40.781 -12.107 -20.827 1.00 57.81 86 PRO A O 1
ATOM 651 N N . LYS A 1 87 ? 42.718 -11.038 -21.352 1.00 57.88 87 LYS A N 1
ATOM 652 C CA . LYS A 1 87 ? 43.598 -12.204 -21.375 1.00 57.88 87 LYS A CA 1
ATOM 653 C C . LYS A 1 87 ? 43.329 -13.042 -20.135 1.00 57.88 87 LYS A C 1
ATOM 655 O O . LYS A 1 87 ? 43.148 -12.503 -19.043 1.00 57.88 87 LYS A O 1
ATOM 660 N N . SER A 1 88 ? 43.234 -14.354 -20.334 1.00 60.53 88 SER A N 1
ATOM 661 C CA . SER A 1 88 ? 42.892 -15.297 -19.275 1.00 60.53 88 SER A CA 1
ATOM 662 C C . SER A 1 88 ? 43.709 -15.000 -18.014 1.00 60.53 88 SER A C 1
ATOM 664 O O . SER A 1 88 ? 44.895 -14.703 -18.104 1.00 60.53 88 SER A O 1
ATOM 666 N N . PHE A 1 89 ? 43.092 -15.105 -16.839 1.00 57.56 89 PHE A N 1
ATOM 667 C CA . PHE A 1 89 ? 43.736 -14.923 -15.529 1.00 57.56 89 PHE A CA 1
ATOM 668 C C . PHE A 1 89 ? 45.095 -15.654 -15.402 1.00 57.56 89 PHE A C 1
ATOM 670 O O . PHE A 1 89 ? 45.975 -15.228 -14.666 1.00 57.56 89 PHE A O 1
ATOM 677 N N . LEU A 1 90 ? 45.296 -16.734 -16.165 1.00 62.09 90 LEU A N 1
ATOM 678 C CA . LEU A 1 90 ? 46.554 -17.478 -16.275 1.00 62.09 90 LEU A CA 1
ATOM 679 C C . LEU A 1 90 ? 47.705 -16.711 -16.953 1.00 62.09 90 LEU A C 1
ATOM 681 O O . LEU A 1 90 ? 48.865 -16.943 -16.621 1.00 62.09 90 LEU A O 1
ATOM 685 N N . GLU A 1 91 ? 47.402 -15.819 -17.890 1.00 67.00 91 GLU A N 1
ATOM 686 C CA . GLU A 1 91 ? 48.362 -14.946 -18.578 1.00 67.00 91 GLU A CA 1
ATOM 687 C C . GLU A 1 91 ? 48.745 -13.750 -17.695 1.00 67.00 91 GLU A C 1
ATOM 689 O O . GLU A 1 91 ? 49.915 -13.391 -17.615 1.00 67.00 91 GLU A O 1
ATOM 694 N N . GLU A 1 92 ? 47.787 -13.213 -16.933 1.00 62.44 92 GLU A N 1
ATOM 695 C CA . GLU A 1 92 ? 48.012 -12.121 -15.974 1.00 62.44 92 GLU A CA 1
ATOM 696 C C . GLU A 1 92 ? 48.839 -12.575 -14.750 1.00 62.44 92 GLU A C 1
ATOM 698 O O . GLU A 1 92 ? 49.669 -11.822 -14.243 1.00 62.44 92 GLU A O 1
ATOM 703 N N . VAL A 1 93 ? 48.707 -13.841 -14.327 1.00 64.88 93 VAL A N 1
ATOM 704 C CA . VAL A 1 93 ? 49.540 -14.451 -13.266 1.00 64.88 93 VAL A CA 1
ATOM 705 C C . VAL A 1 93 ? 50.995 -14.677 -13.712 1.00 64.88 93 VAL A C 1
ATOM 707 O O . VAL A 1 93 ? 51.879 -14.805 -12.866 1.00 64.88 93 VAL A O 1
ATOM 710 N N . ARG A 1 94 ? 51.277 -14.716 -15.021 1.00 69.19 94 ARG A N 1
ATOM 711 C CA . ARG A 1 94 ? 52.636 -14.946 -15.541 1.00 69.19 94 ARG A CA 1
ATOM 712 C C . ARG A 1 94 ? 53.494 -13.686 -15.634 1.00 69.19 94 ARG A C 1
ATOM 714 O O . ARG A 1 94 ? 54.712 -13.826 -15.677 1.00 69.19 94 ARG A O 1
ATOM 721 N N . GLU A 1 95 ? 52.893 -12.496 -15.662 1.00 68.81 95 GLU A N 1
ATOM 722 C CA . GLU A 1 95 ? 53.609 -11.250 -15.988 1.00 68.81 95 GLU A CA 1
ATOM 723 C C . GLU A 1 95 ? 53.619 -10.184 -14.874 1.00 68.81 95 GLU A C 1
ATOM 725 O O . GLU A 1 95 ? 54.334 -9.194 -15.012 1.00 68.81 95 GLU A O 1
ATOM 730 N N . GLY A 1 96 ? 52.892 -10.348 -13.760 1.00 47.94 96 GLY A N 1
ATOM 731 C CA . GLY A 1 96 ? 52.715 -9.261 -12.784 1.00 47.94 96 GLY A CA 1
ATOM 732 C C . GLY A 1 96 ? 52.889 -9.652 -11.318 1.00 47.94 96 GLY A C 1
ATOM 733 O O . GLY A 1 96 ? 52.120 -10.433 -10.769 1.00 47.94 96 GLY A O 1
ATOM 734 N N . GLU A 1 97 ? 53.872 -9.037 -10.668 1.00 57.66 97 GLU A N 1
ATOM 735 C CA . GLU A 1 97 ? 54.145 -9.044 -9.229 1.00 57.66 97 GLU A CA 1
ATOM 736 C C . GLU A 1 97 ? 52.921 -8.519 -8.439 1.00 57.66 97 GLU A C 1
ATOM 738 O O . GLU A 1 97 ? 52.663 -7.317 -8.357 1.00 57.66 97 GLU A O 1
ATOM 743 N N . PHE A 1 98 ? 52.100 -9.425 -7.898 1.00 48.28 98 PHE A N 1
ATOM 744 C CA . PHE A 1 98 ? 50.899 -9.063 -7.141 1.00 48.28 98 PHE A CA 1
ATOM 745 C C . PHE A 1 98 ? 51.249 -8.684 -5.696 1.00 48.28 98 PHE A C 1
ATOM 747 O O . PHE A 1 98 ? 51.507 -9.538 -4.848 1.00 48.28 98 PHE A O 1
ATOM 754 N N . ASP A 1 99 ? 51.174 -7.389 -5.399 1.00 53.97 99 ASP A N 1
ATOM 755 C CA . ASP A 1 99 ? 51.220 -6.848 -4.042 1.00 53.97 99 ASP A CA 1
ATOM 756 C C . ASP A 1 99 ? 49.909 -7.196 -3.296 1.00 53.97 99 ASP A C 1
ATOM 758 O O . ASP A 1 99 ? 48.883 -6.508 -3.372 1.00 53.97 99 ASP A O 1
ATOM 762 N N . LEU A 1 100 ? 49.913 -8.350 -2.619 1.00 52.47 100 LEU A N 1
ATOM 763 C CA . LEU A 1 100 ? 48.782 -8.960 -1.904 1.00 52.47 100 LEU A CA 1
ATOM 764 C C . LEU A 1 100 ? 48.461 -8.259 -0.572 1.00 52.47 100 LEU A C 1
ATOM 766 O O . LEU A 1 100 ? 48.364 -8.893 0.479 1.00 52.47 100 LEU A O 1
ATOM 770 N N . SER A 1 101 ? 48.224 -6.950 -0.595 1.00 50.81 101 SER A N 1
ATOM 771 C CA . SER A 1 101 ? 47.710 -6.234 0.575 1.00 50.81 101 SER A CA 1
ATOM 772 C C . SER A 1 101 ? 46.171 -6.263 0.595 1.00 50.81 101 SER A C 1
ATOM 774 O O . SER A 1 101 ? 45.525 -5.548 -0.181 1.00 50.81 101 SER A O 1
ATOM 776 N N . PRO A 1 102 ? 45.517 -7.037 1.492 1.00 50.91 102 PRO A N 1
ATOM 777 C CA . PRO A 1 102 ? 44.064 -7.130 1.546 1.00 50.91 102 PRO A CA 1
ATOM 778 C C . PRO A 1 102 ? 43.499 -5.826 2.110 1.00 50.91 102 PRO A C 1
ATOM 780 O O . PRO A 1 102 ? 43.361 -5.626 3.321 1.00 50.91 102 PRO A O 1
ATOM 783 N N . ARG A 1 103 ? 43.138 -4.911 1.210 1.00 55.69 103 ARG A N 1
ATOM 784 C CA . ARG A 1 103 ? 42.562 -3.604 1.533 1.00 55.69 103 ARG A CA 1
ATOM 785 C C . ARG A 1 103 ? 41.106 -3.771 1.982 1.00 55.69 103 ARG A C 1
ATOM 787 O O . ARG A 1 103 ? 40.159 -3.392 1.294 1.00 55.69 103 ARG A O 1
ATOM 794 N N . ARG A 1 104 ? 40.912 -4.335 3.179 1.00 56.94 104 ARG A N 1
ATOM 795 C CA . ARG A 1 104 ? 39.640 -4.318 3.910 1.00 56.94 104 ARG A CA 1
ATOM 796 C C . ARG A 1 104 ? 39.252 -2.860 4.148 1.00 56.94 104 ARG A C 1
ATOM 798 O O . ARG A 1 104 ? 39.668 -2.243 5.128 1.00 56.94 104 ARG A O 1
ATOM 805 N N . LYS A 1 105 ? 38.427 -2.298 3.259 1.00 58.94 105 LYS A N 1
ATOM 806 C CA . LYS A 1 105 ? 37.778 -0.995 3.450 1.00 58.94 105 LYS A CA 1
ATOM 807 C C . LYS A 1 105 ? 36.769 -1.114 4.596 1.00 58.94 105 LYS A C 1
ATOM 809 O O . LYS A 1 105 ? 35.564 -1.237 4.382 1.00 58.94 105 LYS A O 1
ATOM 814 N N . ARG A 1 106 ? 37.258 -1.093 5.842 1.00 60.16 106 ARG A N 1
ATOM 815 C CA . ARG A 1 106 ? 36.422 -0.833 7.017 1.00 60.16 106 ARG A CA 1
ATOM 816 C C . ARG A 1 106 ? 35.785 0.529 6.772 1.00 60.16 106 ARG A C 1
ATOM 818 O O . ARG A 1 106 ? 36.494 1.524 6.643 1.00 60.16 106 ARG A O 1
ATOM 825 N N . LYS A 1 107 ? 34.456 0.564 6.664 1.00 66.19 107 LYS A N 1
ATOM 826 C CA . LYS A 1 107 ? 33.687 1.811 6.644 1.00 66.19 107 LYS A CA 1
ATOM 827 C C . LYS A 1 107 ? 34.070 2.579 7.910 1.00 66.19 107 LYS A C 1
ATOM 829 O O . LYS A 1 107 ? 33.635 2.205 8.999 1.00 66.19 107 LYS A O 1
ATOM 834 N N . LYS A 1 108 ? 34.949 3.582 7.786 1.00 66.19 108 LYS A N 1
ATOM 835 C CA . LYS A 1 108 ? 35.308 4.467 8.896 1.00 66.19 108 LYS A CA 1
ATOM 836 C C . LYS A 1 108 ? 34.007 5.094 9.375 1.00 66.19 108 LYS A C 1
ATOM 838 O O . LYS A 1 108 ? 33.321 5.790 8.630 1.00 66.19 108 LYS A O 1
ATOM 843 N N . ARG A 1 109 ? 33.630 4.755 10.605 1.00 69.44 109 ARG A N 1
ATOM 844 C CA . ARG A 1 109 ? 32.551 5.414 11.332 1.00 69.44 109 ARG A CA 1
ATOM 845 C C . ARG A 1 109 ? 32.929 6.894 11.362 1.00 69.44 109 ARG A C 1
ATOM 847 O O . ARG A 1 109 ? 34.024 7.199 11.823 1.00 69.44 109 ARG A O 1
ATOM 854 N N . TRP A 1 110 ? 32.086 7.769 10.816 1.00 69.62 110 TRP A N 1
ATOM 855 C CA . TRP A 1 110 ? 32.358 9.208 10.828 1.00 69.62 110 TRP A CA 1
ATOM 856 C C . TRP A 1 110 ? 32.689 9.661 12.241 1.00 69.62 110 TRP A C 1
ATOM 858 O O . TRP A 1 110 ? 31.966 9.337 13.192 1.00 69.62 110 TRP A O 1
ATOM 868 N N . SER A 1 111 ? 33.797 10.379 12.357 1.00 73.62 111 SER A N 1
ATOM 869 C CA . SER A 1 111 ? 34.216 10.947 13.626 1.00 73.62 111 SER A CA 1
ATOM 870 C C . SER A 1 111 ? 33.206 12.020 14.071 1.00 73.62 111 SER A C 1
ATOM 872 O O . SER A 1 111 ? 32.565 12.665 13.234 1.00 73.62 111 SER A O 1
ATOM 874 N N . PRO A 1 112 ? 33.028 12.243 15.385 1.00 72.69 112 PRO A N 1
ATOM 875 C CA . PRO A 1 112 ? 32.190 13.332 15.890 1.00 72.69 112 PRO A CA 1
ATOM 876 C C . PRO A 1 112 ? 32.565 14.719 15.331 1.00 72.69 112 PRO A C 1
ATOM 878 O O . PRO A 1 112 ? 31.688 15.571 15.206 1.00 72.69 112 PRO A O 1
ATOM 881 N N . GLY A 1 113 ? 33.830 14.932 14.944 1.00 78.06 113 GLY A N 1
ATOM 882 C CA . GLY A 1 113 ? 34.301 16.163 14.298 1.00 78.06 113 GLY A CA 1
ATOM 883 C C . GLY A 1 113 ? 33.778 16.345 12.868 1.00 78.06 113 GLY A C 1
ATOM 884 O O . GLY A 1 113 ? 33.274 17.414 12.537 1.00 78.06 113 GLY A O 1
ATOM 885 N N . GLU A 1 114 ? 33.783 15.285 12.052 1.00 75.69 114 GLU A N 1
ATOM 886 C CA . GLU A 1 114 ? 33.262 15.320 10.669 1.00 75.69 114 GLU A CA 1
ATOM 887 C C . GLU A 1 114 ? 31.746 15.552 10.602 1.00 75.69 114 GLU A C 1
ATOM 889 O O . GLU A 1 114 ? 31.227 16.060 9.608 1.00 75.69 114 GLU A O 1
ATOM 894 N N . ARG A 1 115 ? 31.007 15.195 11.662 1.00 75.12 115 ARG A N 1
ATOM 895 C CA . ARG A 1 115 ? 29.577 15.527 11.758 1.00 75.12 115 ARG A CA 1
ATOM 896 C C . ARG A 1 115 ? 29.339 17.013 12.009 1.00 75.12 115 ARG A C 1
ATOM 898 O O . ARG A 1 115 ? 28.352 17.541 11.508 1.00 75.12 115 ARG A O 1
ATOM 905 N N . LYS A 1 116 ? 30.217 17.680 12.763 1.00 73.44 116 LYS A N 1
ATOM 906 C CA . LYS A 1 116 ? 30.076 19.109 13.080 1.00 73.44 116 LYS A CA 1
ATOM 907 C C . LYS A 1 116 ? 30.413 19.994 11.880 1.00 73.44 116 LYS A C 1
ATOM 909 O O . LYS A 1 116 ? 29.665 20.925 11.612 1.00 73.44 116 LYS A O 1
ATOM 914 N N . SER A 1 117 ? 31.442 19.650 11.104 1.00 70.81 117 SER A N 1
ATOM 915 C CA . SER A 1 117 ? 31.850 20.437 9.927 1.00 70.81 117 SER A CA 1
ATOM 916 C C . SER A 1 117 ? 30.848 20.414 8.767 1.00 70.81 117 SER A C 1
ATOM 918 O O . SER A 1 117 ? 30.882 21.285 7.906 1.00 70.81 117 SER A O 1
ATOM 920 N N . ARG A 1 118 ? 29.933 19.437 8.730 1.00 69.19 118 ARG A N 1
ATOM 921 C CA . ARG A 1 118 ? 28.852 19.388 7.731 1.00 69.19 118 ARG A CA 1
ATOM 922 C C . ARG A 1 118 ? 27.566 20.094 8.155 1.00 69.19 118 ARG A C 1
ATOM 924 O O . ARG A 1 118 ? 26.734 20.362 7.298 1.00 69.19 118 ARG A O 1
ATOM 931 N N . LEU A 1 119 ? 27.390 20.361 9.449 1.00 67.56 119 LEU A N 1
ATOM 932 C CA . LEU A 1 119 ? 26.253 21.132 9.962 1.00 67.56 119 LEU A CA 1
ATOM 933 C C . LEU A 1 119 ? 26.541 22.636 9.991 1.00 67.56 119 LEU A C 1
ATOM 935 O O . LEU A 1 119 ? 25.604 23.426 10.030 1.00 67.56 119 LEU A O 1
ATOM 939 N N . SER A 1 120 ? 27.810 23.036 9.902 1.00 57.41 120 SER A N 1
ATOM 940 C CA . SER A 1 120 ? 28.201 24.408 9.586 1.00 57.41 120 SER A CA 1
ATOM 941 C C . SER A 1 120 ? 27.998 24.676 8.093 1.00 57.41 120 SER A C 1
ATOM 943 O O . SER A 1 120 ? 28.950 24.757 7.320 1.00 57.41 120 SER A O 1
ATOM 945 N N . VAL A 1 121 ? 26.735 24.772 7.680 1.00 61.81 121 VAL A N 1
ATOM 946 C CA . VAL A 1 121 ? 26.382 25.551 6.492 1.00 61.81 121 VAL A CA 1
ATOM 947 C C . VAL A 1 121 ? 26.756 27.000 6.826 1.00 61.81 121 VAL A C 1
ATOM 949 O O . VAL A 1 121 ? 26.345 27.471 7.889 1.00 61.81 121 VAL A O 1
ATOM 952 N N . PRO A 1 122 ? 27.574 27.690 6.010 1.00 54.56 122 PRO A N 1
ATOM 953 C CA . PRO A 1 122 ? 27.895 29.087 6.260 1.00 54.56 122 PRO A CA 1
ATOM 954 C C . PRO A 1 122 ? 26.588 29.876 6.300 1.00 54.56 122 PRO A C 1
ATOM 956 O O . PRO A 1 122 ? 25.776 29.794 5.377 1.00 54.56 122 PRO A O 1
ATOM 959 N N . ALA A 1 123 ? 26.362 30.571 7.414 1.00 57.47 123 ALA A N 1
ATOM 960 C CA . ALA A 1 123 ? 25.246 31.488 7.549 1.00 57.47 123 ALA A CA 1
ATOM 961 C C . ALA A 1 123 ? 25.294 32.499 6.387 1.00 57.47 123 ALA A C 1
ATOM 963 O O . ALA A 1 123 ? 26.393 32.931 6.024 1.00 57.47 123 ALA A O 1
ATOM 964 N N . PRO A 1 124 ? 24.148 32.855 5.779 1.00 55.59 124 PRO A N 1
ATOM 965 C CA . PRO A 1 124 ? 24.112 33.928 4.796 1.00 55.59 124 PRO A CA 1
ATOM 966 C C . PRO A 1 124 ? 24.690 35.195 5.434 1.00 55.59 124 PRO A C 1
ATOM 968 O O . PRO A 1 124 ? 24.358 35.523 6.574 1.00 55.59 124 PRO A O 1
ATOM 971 N N . SER A 1 125 ? 25.618 35.835 4.720 1.00 57.50 125 SER A N 1
ATOM 972 C CA . SER A 1 125 ? 26.327 37.034 5.164 1.00 57.50 125 SER A CA 1
ATOM 973 C C . SER A 1 125 ? 25.363 38.086 5.729 1.00 57.50 125 SER A C 1
ATOM 975 O O . SER A 1 125 ? 24.300 38.290 5.141 1.00 57.50 125 SER A O 1
ATOM 977 N N . PRO A 1 126 ? 25.719 38.768 6.833 1.00 60.88 126 PRO A N 1
ATOM 978 C CA . PRO A 1 126 ? 24.901 39.839 7.383 1.00 60.88 126 PRO A CA 1
ATOM 979 C C . PRO A 1 126 ? 24.834 41.000 6.386 1.00 60.88 126 PRO A C 1
ATOM 981 O O . PRO A 1 126 ? 25.864 41.494 5.923 1.00 60.88 126 PRO A O 1
ATOM 984 N N . GLU A 1 127 ? 23.610 41.402 6.045 1.00 50.78 127 GLU A N 1
ATOM 985 C CA . GLU A 1 127 ? 23.328 42.624 5.297 1.00 50.78 127 GLU A CA 1
ATOM 986 C C . GLU A 1 127 ? 23.935 43.833 6.019 1.00 50.78 127 GLU A C 1
ATOM 988 O O . GLU A 1 127 ? 23.885 43.951 7.246 1.00 50.78 127 GLU A O 1
ATOM 993 N N . LEU A 1 128 ? 24.557 44.705 5.228 1.00 63.81 128 LEU A N 1
ATOM 994 C CA . LEU A 1 128 ? 25.194 45.936 5.675 1.00 63.81 128 LEU A CA 1
ATOM 995 C C . LEU A 1 128 ? 24.181 46.880 6.356 1.00 63.81 128 LEU A C 1
ATOM 997 O O . LEU A 1 128 ? 23.010 46.895 5.971 1.00 63.81 128 LEU A O 1
ATOM 1001 N N . PRO A 1 129 ? 24.620 47.708 7.324 1.00 57.81 129 PRO A N 1
ATOM 1002 C CA . PRO A 1 129 ? 23.758 48.677 7.995 1.00 57.81 129 PRO A CA 1
ATOM 1003 C C . PRO A 1 1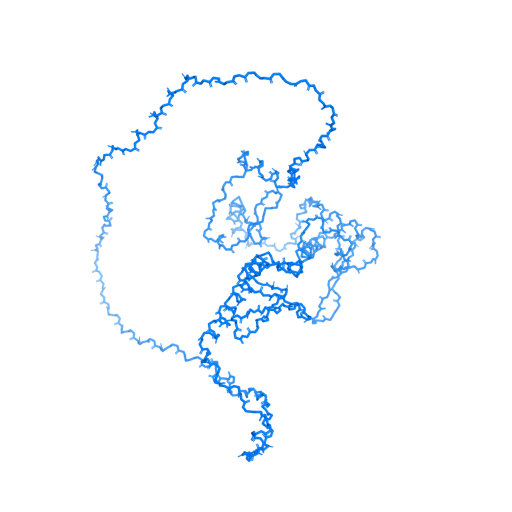29 ? 23.252 49.729 7.002 1.00 57.81 129 PRO A C 1
ATOM 1005 O O . PRO A 1 129 ? 24.050 50.406 6.355 1.00 57.81 129 PRO A O 1
ATOM 1008 N N . ARG A 1 130 ? 21.926 49.878 6.894 1.00 51.28 130 ARG A N 1
ATOM 1009 C CA . ARG A 1 130 ? 21.305 51.055 6.276 1.00 51.28 130 ARG A CA 1
ATOM 1010 C C . ARG A 1 130 ? 21.540 52.267 7.176 1.00 51.28 130 ARG A C 1
ATOM 1012 O O . ARG A 1 130 ? 21.313 52.197 8.382 1.00 51.28 130 ARG A O 1
ATOM 1019 N N . GLU A 1 131 ? 22.027 53.338 6.564 1.00 55.62 131 GLU A N 1
ATOM 1020 C CA . GLU A 1 131 ? 22.264 54.639 7.187 1.00 55.62 131 GLU A CA 1
ATOM 1021 C C . GLU A 1 131 ? 20.963 55.283 7.709 1.00 55.62 131 GLU A C 1
ATOM 1023 O O . GLU A 1 131 ? 19.879 54.960 7.215 1.00 55.62 131 GLU A O 1
ATOM 1028 N N . PRO A 1 132 ? 21.058 56.165 8.723 1.00 58.28 132 PRO A N 1
ATOM 1029 C CA . PRO A 1 132 ? 19.906 56.736 9.413 1.00 58.28 132 PRO A CA 1
ATOM 1030 C C . PRO A 1 132 ? 19.189 57.812 8.588 1.00 58.28 132 PRO A C 1
ATOM 1032 O O . PRO A 1 132 ? 19.801 58.753 8.080 1.00 58.28 132 PRO A O 1
ATOM 1035 N N . GLU A 1 133 ? 17.865 57.680 8.514 1.00 43.19 133 GLU A N 1
ATOM 1036 C CA . GLU A 1 133 ? 16.946 58.683 7.980 1.00 43.19 133 GLU A CA 1
ATOM 1037 C C . GLU A 1 133 ? 16.974 59.946 8.851 1.00 43.19 133 GLU A C 1
ATOM 1039 O O . GLU A 1 133 ? 16.909 59.885 10.079 1.00 43.19 133 GLU A O 1
ATOM 1044 N N . THR A 1 134 ? 17.107 61.093 8.189 1.00 44.31 134 THR A N 1
ATOM 1045 C CA . THR A 1 134 ? 16.968 62.429 8.773 1.00 44.31 134 THR A CA 1
ATOM 1046 C C . THR A 1 134 ? 15.560 62.942 8.510 1.00 44.31 134 THR A C 1
ATOM 1048 O O . THR A 1 134 ? 15.036 62.806 7.404 1.00 44.31 134 THR A O 1
ATOM 1051 N N . ASP A 1 135 ? 14.992 63.551 9.546 1.00 47.62 135 ASP A N 1
ATOM 1052 C CA . ASP A 1 135 ? 13.685 64.196 9.602 1.00 47.62 135 ASP A CA 1
ATOM 1053 C C . ASP A 1 135 ? 13.394 65.121 8.409 1.00 47.62 135 ASP A C 1
ATOM 1055 O O . ASP A 1 135 ? 14.185 66.018 8.101 1.00 47.62 135 ASP A O 1
ATOM 1059 N N . ARG A 1 136 ? 12.204 64.973 7.812 1.00 42.19 136 ARG A N 1
ATOM 1060 C CA . ARG A 1 136 ? 11.449 66.080 7.206 1.00 42.19 136 ARG A CA 1
ATOM 1061 C C . ARG A 1 136 ? 9.945 65.853 7.364 1.00 42.19 136 ARG A C 1
ATOM 1063 O O . ARG A 1 136 ? 9.396 64.883 6.850 1.00 42.19 136 ARG A O 1
ATOM 1070 N N . GLU A 1 137 ? 9.332 66.781 8.089 1.00 47.91 137 GLU A N 1
ATOM 1071 C CA . GLU A 1 137 ? 7.895 67.019 8.193 1.00 47.91 137 GLU A CA 1
ATOM 1072 C C . GLU A 1 137 ? 7.276 67.468 6.856 1.00 47.91 137 GLU A C 1
ATOM 1074 O O . GLU A 1 137 ? 7.959 68.018 5.991 1.00 47.91 137 GLU A O 1
ATOM 1079 N N . ASP A 1 138 ? 5.958 67.257 6.783 1.00 46.25 138 ASP A N 1
ATOM 1080 C CA . ASP A 1 138 ? 4.934 67.955 5.998 1.00 46.25 138 ASP A CA 1
ATOM 1081 C C . ASP A 1 138 ? 5.071 68.050 4.471 1.00 46.25 138 ASP A C 1
ATOM 1083 O O . ASP A 1 138 ? 5.834 68.850 3.931 1.00 46.25 138 ASP A O 1
ATOM 1087 N N . GLN A 1 139 ? 4.158 67.360 3.770 1.00 42.22 139 GLN A N 1
ATOM 1088 C CA . GLN A 1 139 ? 3.144 68.047 2.956 1.00 42.22 139 GLN A CA 1
ATOM 1089 C C . GLN A 1 139 ? 2.056 67.103 2.425 1.00 42.22 139 GLN A C 1
ATOM 1091 O O . GLN A 1 139 ? 2.323 66.035 1.873 1.00 42.22 139 GLN A O 1
ATOM 1096 N N . ASP A 1 140 ? 0.819 67.574 2.582 1.00 48.38 140 ASP A N 1
ATOM 1097 C CA . ASP A 1 140 ? -0.374 67.194 1.835 1.00 48.38 140 ASP A CA 1
ATOM 1098 C C . ASP A 1 140 ? -0.105 67.033 0.332 1.00 48.38 140 ASP A C 1
ATOM 1100 O O . ASP A 1 140 ? 0.330 67.974 -0.327 1.00 48.38 140 ASP A O 1
ATOM 1104 N N . ALA A 1 141 ? -0.470 65.876 -0.222 1.00 43.94 141 ALA A N 1
ATOM 1105 C CA . ALA A 1 141 ? -1.054 65.755 -1.559 1.00 43.94 141 ALA A CA 1
ATOM 1106 C C . ALA A 1 141 ? -1.497 64.305 -1.788 1.00 43.94 141 ALA A C 1
ATOM 1108 O O . ALA A 1 141 ? -0.680 63.387 -1.859 1.00 43.94 141 ALA A O 1
ATOM 1109 N N . GLN A 1 142 ? -2.804 64.094 -1.938 1.00 51.62 142 GLN A N 1
ATOM 1110 C CA . GLN A 1 142 ? -3.320 62.885 -2.571 1.00 51.62 142 GLN A CA 1
ATOM 1111 C C . GLN A 1 142 ? -2.886 62.847 -4.043 1.00 51.62 142 GLN A C 1
ATOM 1113 O O . GLN A 1 142 ? -3.004 63.864 -4.727 1.00 51.62 142 GLN A O 1
ATOM 1118 N N . PRO A 1 143 ? -2.522 61.671 -4.574 1.00 49.50 143 PRO A N 1
ATOM 1119 C CA . PRO A 1 143 ? -2.756 61.377 -5.973 1.00 49.50 143 PRO A CA 1
ATOM 1120 C C . PRO A 1 143 ? -3.835 60.302 -6.110 1.00 49.50 143 PRO A C 1
ATOM 1122 O O . PRO A 1 143 ? -3.723 59.176 -5.618 1.00 49.50 143 PRO A O 1
ATOM 1125 N N . GLU A 1 144 ? -4.898 60.698 -6.800 1.00 43.41 144 GLU A N 1
ATOM 1126 C CA . GLU A 1 144 ? -5.937 59.847 -7.357 1.00 43.41 144 GLU A CA 1
ATOM 1127 C C . GLU A 1 144 ? -5.301 58.729 -8.199 1.00 43.41 144 GLU A C 1
ATOM 1129 O O . GLU A 1 144 ? -4.529 58.978 -9.124 1.00 43.41 144 GLU A O 1
ATOM 1134 N N . CYS A 1 145 ? -5.617 57.472 -7.884 1.00 38.38 145 CYS A N 1
ATOM 1135 C CA . CYS A 1 145 ? -5.317 56.357 -8.774 1.00 38.38 145 CYS A CA 1
ATOM 1136 C C . CYS A 1 145 ? -6.357 56.342 -9.899 1.00 38.38 145 CYS A C 1
ATOM 1138 O O . CYS A 1 145 ? -7.486 55.884 -9.709 1.00 38.38 145 CYS A O 1
ATOM 1140 N N . GLU A 1 146 ? -5.967 56.846 -11.069 1.00 40.84 146 GLU A N 1
ATOM 1141 C CA . GLU A 1 146 ? -6.721 56.713 -12.311 1.00 40.84 146 GLU A CA 1
ATOM 1142 C C . GLU A 1 146 ? -6.919 55.232 -12.669 1.00 40.84 146 GLU A C 1
ATOM 1144 O O . GLU A 1 146 ? -5.979 54.469 -12.897 1.00 40.84 146 GLU A O 1
ATOM 1149 N N . ILE A 1 147 ? -8.186 54.829 -12.725 1.00 53.97 147 ILE A N 1
ATOM 1150 C CA . ILE A 1 147 ? -8.645 53.546 -13.254 1.00 53.97 147 ILE A CA 1
ATOM 1151 C C . ILE A 1 147 ? -8.511 53.596 -14.787 1.00 53.97 147 ILE A C 1
ATOM 1153 O O . ILE A 1 147 ? -9.142 54.457 -15.412 1.00 53.97 147 ILE A O 1
ATOM 1157 N N . PRO A 1 148 ? -7.778 52.674 -15.439 1.00 41.69 148 PRO A N 1
ATOM 1158 C CA . PRO A 1 148 ? -7.787 52.589 -16.892 1.00 41.69 148 PRO A CA 1
ATOM 1159 C C . PRO A 1 148 ? -9.154 52.088 -17.381 1.00 41.69 148 PRO A C 1
ATOM 1161 O O . PRO A 1 148 ? -9.569 50.964 -17.092 1.00 41.69 148 PRO A O 1
ATOM 1164 N N . LYS A 1 149 ? -9.855 52.934 -18.143 1.00 49.44 149 LYS A N 1
ATOM 1165 C CA . LYS A 1 149 ? -11.068 52.581 -18.896 1.00 49.44 149 LYS A CA 1
ATOM 1166 C C . LYS A 1 149 ? -10.724 51.588 -20.019 1.00 49.44 149 LYS A C 1
ATOM 1168 O O . LYS A 1 149 ? -9.819 51.877 -20.803 1.00 49.44 149 LYS A O 1
ATOM 1173 N N . PRO A 1 150 ? -11.461 50.476 -20.183 1.00 47.66 150 PRO A N 1
ATOM 1174 C CA . PRO A 1 150 ? -11.371 49.664 -21.388 1.00 47.66 150 PRO A CA 1
ATOM 1175 C C . PRO A 1 150 ? -12.183 50.314 -22.518 1.00 47.66 150 PRO A C 1
ATOM 1177 O O . PRO A 1 150 ? -13.410 50.380 -22.464 1.00 47.66 150 PRO A O 1
ATOM 1180 N N . ASN A 1 151 ? -11.487 50.778 -23.556 1.00 45.12 151 ASN A N 1
ATOM 1181 C CA . ASN A 1 151 ? -12.092 51.131 -24.837 1.00 45.12 151 ASN A CA 1
ATOM 1182 C C . ASN A 1 151 ? -12.406 49.849 -25.623 1.00 45.12 151 ASN A C 1
ATOM 1184 O O . ASN A 1 151 ? -11.506 49.107 -26.007 1.00 45.12 151 ASN A O 1
ATOM 1188 N N . THR A 1 152 ? -13.688 49.623 -25.893 1.00 45.16 152 THR A N 1
ATOM 1189 C CA . THR A 1 152 ? -14.165 48.958 -27.120 1.00 45.16 152 THR A CA 1
ATOM 1190 C C . THR A 1 152 ? -14.387 50.067 -28.162 1.00 45.16 152 THR A C 1
ATOM 1192 O O . THR A 1 152 ? -14.761 51.172 -27.757 1.00 45.16 152 THR A O 1
ATOM 1195 N N . PRO A 1 153 ? -14.160 49.835 -29.472 1.00 51.72 153 PRO A N 1
ATOM 1196 C CA . PRO A 1 153 ? -15.219 49.203 -30.267 1.00 51.72 153 PRO A CA 1
ATOM 1197 C C . PRO A 1 153 ? -14.773 48.306 -31.453 1.00 51.72 153 PRO A C 1
ATOM 1199 O O . PRO A 1 153 ? -13.749 48.531 -32.084 1.00 51.72 153 PRO A O 1
ATOM 1202 N N . GLN A 1 154 ? -15.682 47.374 -31.771 1.00 36.88 154 GLN A N 1
ATOM 1203 C CA . GLN A 1 154 ? -16.190 46.971 -33.100 1.00 36.88 154 GLN A CA 1
ATOM 1204 C C . GLN A 1 154 ? -15.410 46.078 -34.091 1.00 36.88 154 GLN A C 1
ATOM 1206 O O . GLN A 1 154 ? -14.263 46.323 -34.441 1.00 36.88 154 GLN A O 1
ATOM 1211 N N . SER A 1 155 ? -16.224 45.166 -34.665 1.00 40.94 155 SER A N 1
ATOM 1212 C CA . SER A 1 155 ? -16.118 44.380 -35.917 1.00 40.94 155 SER A CA 1
ATOM 1213 C C . SER A 1 155 ? -15.112 43.217 -35.884 1.00 40.94 155 SER A C 1
ATOM 1215 O O . SER A 1 155 ? -14.014 43.382 -35.380 1.00 40.94 155 SER A O 1
ATOM 1217 N N . GLU A 1 156 ? -15.401 41.980 -36.300 1.00 43.00 156 GLU A N 1
ATOM 1218 C CA . GLU A 1 156 ? -16.323 41.406 -37.302 1.00 43.00 156 GLU A CA 1
ATOM 1219 C C . GLU A 1 156 ? -16.737 40.001 -36.781 1.00 43.00 156 GLU A C 1
ATOM 1221 O O . GLU A 1 156 ? -15.901 39.256 -36.276 1.00 43.00 156 GLU A O 1
ATOM 1226 N N . GLU A 1 157 ? -18.011 39.627 -36.637 1.00 51.09 157 GLU A N 1
ATOM 1227 C CA . GLU A 1 157 ? -18.889 39.084 -37.691 1.00 51.09 157 GLU A CA 1
ATOM 1228 C C . GLU A 1 157 ? -18.177 38.243 -38.764 1.00 51.09 157 GLU A C 1
ATOM 1230 O O . GLU A 1 157 ? -18.018 38.663 -39.903 1.00 51.09 157 GLU A O 1
ATOM 1235 N N . ASN A 1 158 ? -17.767 37.024 -38.406 1.00 50.38 158 ASN A N 1
ATOM 1236 C CA . ASN A 1 158 ? -17.803 35.845 -39.281 1.00 50.38 158 ASN A CA 1
ATOM 1237 C C . ASN A 1 158 ? -17.384 34.601 -38.481 1.00 50.38 158 ASN A C 1
ATOM 1239 O O . ASN A 1 158 ? -16.671 34.720 -37.492 1.00 50.38 158 ASN A O 1
ATOM 1243 N N . ILE A 1 159 ? -17.755 33.405 -38.945 1.00 46.16 159 ILE A N 1
ATOM 1244 C CA . ILE A 1 159 ? -17.504 32.076 -38.332 1.00 46.16 159 ILE A CA 1
ATOM 1245 C C . ILE A 1 159 ? -18.654 31.566 -37.436 1.00 46.16 159 ILE A C 1
ATOM 1247 O O . ILE A 1 159 ? -18.452 30.957 -36.392 1.00 46.16 159 ILE A O 1
ATOM 1251 N N . MET A 1 160 ? -19.895 31.737 -37.884 1.00 47.12 160 MET A N 1
ATOM 1252 C CA . MET A 1 160 ? -20.975 30.779 -37.624 1.00 47.12 160 MET A CA 1
ATOM 1253 C C . MET A 1 160 ? -21.907 30.799 -38.831 1.00 47.12 160 MET A C 1
ATOM 1255 O O . MET A 1 160 ? -22.883 31.524 -38.811 1.00 47.12 160 MET A O 1
ATOM 1259 N N . ASP A 1 161 ? -21.524 30.095 -39.900 1.00 46.75 161 ASP A N 1
ATOM 1260 C CA . ASP A 1 161 ? -22.406 29.594 -40.969 1.00 46.75 161 ASP A CA 1
ATOM 1261 C C . ASP A 1 161 ? -21.538 28.979 -42.077 1.00 46.75 161 ASP A C 1
ATOM 1263 O O . ASP A 1 161 ? -21.120 29.679 -42.988 1.00 46.75 161 ASP A O 1
ATOM 1267 N N . LEU A 1 162 ? -21.195 27.686 -41.971 1.00 46.31 162 LEU A N 1
ATOM 1268 C CA . LEU A 1 162 ? -20.902 26.791 -43.111 1.00 46.31 162 LEU A CA 1
ATOM 1269 C C . LEU A 1 162 ? -20.577 25.370 -42.601 1.00 46.31 162 LEU A C 1
ATOM 1271 O O . LEU A 1 162 ? -19.416 25.002 -42.460 1.00 46.31 162 LEU A O 1
ATOM 1275 N N . ALA A 1 163 ? -21.600 24.566 -42.289 1.00 41.53 163 ALA A N 1
ATOM 1276 C CA . ALA A 1 163 ? -21.517 23.092 -42.313 1.00 41.53 163 ALA A CA 1
ATOM 1277 C C . ALA A 1 163 ? -22.906 22.437 -42.160 1.00 41.53 163 ALA A C 1
ATOM 1279 O O . ALA A 1 163 ? -23.095 21.500 -41.388 1.00 41.53 163 ALA A O 1
ATOM 1280 N N . VAL A 1 164 ? -23.899 22.925 -42.903 1.00 45.50 164 VAL A N 1
ATOM 1281 C CA . VAL A 1 164 ? -25.103 22.157 -43.241 1.00 45.50 164 VAL A CA 1
ATOM 1282 C C . VAL A 1 164 ? -25.262 22.291 -44.746 1.00 45.50 164 VAL A C 1
ATOM 1284 O O . VAL A 1 164 ? -25.646 23.358 -45.204 1.00 45.50 164 VAL A O 1
ATOM 1287 N N . GLN A 1 165 ? -24.905 21.228 -45.473 1.00 41.94 165 GLN A N 1
ATOM 1288 C CA . GLN A 1 165 ? -25.290 20.857 -46.848 1.00 41.94 165 GLN A CA 1
ATOM 1289 C C . GLN A 1 165 ? -24.099 20.256 -47.599 1.00 41.94 165 GLN A C 1
ATOM 1291 O O . GLN A 1 165 ? -23.339 20.965 -48.246 1.00 41.94 165 GLN A O 1
ATOM 1296 N N . THR A 1 166 ? -24.002 18.929 -47.570 1.00 40.44 166 THR A N 1
ATOM 1297 C CA . THR A 1 166 ? -23.598 18.149 -48.744 1.00 40.44 166 THR A CA 1
ATOM 1298 C C . THR A 1 166 ? -24.385 16.838 -48.769 1.00 40.44 166 THR A C 1
ATOM 1300 O O . THR A 1 166 ? -24.248 15.971 -47.911 1.00 40.44 166 THR A O 1
ATOM 1303 N N . ASP A 1 167 ? -25.255 16.768 -49.774 1.00 35.06 167 ASP A N 1
ATOM 1304 C CA . ASP A 1 167 ? -25.590 15.595 -50.579 1.00 35.06 167 ASP A CA 1
ATOM 1305 C C . ASP A 1 167 ? -26.355 14.422 -49.962 1.00 35.06 167 ASP A C 1
ATOM 1307 O O . ASP A 1 167 ? -25.883 13.294 -49.823 1.00 35.06 167 ASP A O 1
ATOM 1311 N N . ALA A 1 168 ? -27.659 14.665 -49.830 1.00 44.16 168 ALA A N 1
ATOM 1312 C CA . ALA A 1 168 ? -28.671 13.695 -50.227 1.00 44.16 168 ALA A CA 1
ATOM 1313 C C . ALA A 1 168 ? -28.835 13.699 -51.764 1.00 44.16 168 ALA A C 1
ATOM 1315 O O . ALA A 1 168 ? -29.723 14.363 -52.290 1.00 44.16 168 ALA A O 1
ATOM 1316 N N . ALA A 1 169 ? -27.995 12.954 -52.489 1.00 42.53 169 ALA A N 1
ATOM 1317 C CA . ALA A 1 169 ? -28.242 12.603 -53.892 1.00 42.53 169 ALA A CA 1
ATOM 1318 C C . ALA A 1 169 ? -27.370 11.416 -54.345 1.00 42.53 169 ALA A C 1
ATOM 1320 O O . ALA A 1 169 ? -26.312 11.611 -54.930 1.00 42.53 169 ALA A O 1
ATOM 1321 N N . ASN A 1 170 ? -27.818 10.177 -54.103 1.00 40.47 170 ASN A N 1
ATOM 1322 C CA . ASN A 1 170 ? -27.683 9.089 -55.086 1.00 40.47 170 ASN A CA 1
ATOM 1323 C C . ASN A 1 170 ? -28.441 7.829 -54.645 1.00 40.47 170 ASN A C 1
ATOM 1325 O O . ASN A 1 170 ? -27.909 6.909 -54.031 1.00 40.47 170 ASN A O 1
ATOM 1329 N N . LEU A 1 171 ? -29.721 7.801 -55.006 1.00 44.22 171 LEU A N 1
ATOM 1330 C CA . LEU A 1 171 ? -30.537 6.599 -55.116 1.00 44.22 171 LEU A CA 1
ATOM 1331 C C . LEU A 1 171 ? -30.709 6.335 -56.614 1.00 44.22 171 LEU A C 1
ATOM 1333 O O . LEU A 1 171 ? -31.458 7.071 -57.254 1.00 44.22 171 LEU A O 1
ATOM 1337 N N . ARG A 1 172 ? -30.030 5.316 -57.163 1.00 40.50 172 ARG A N 1
ATOM 1338 C CA . ARG A 1 172 ? -30.502 4.488 -58.295 1.00 40.50 172 ARG A CA 1
ATOM 1339 C C . ARG A 1 172 ? -29.492 3.401 -58.694 1.00 40.50 172 ARG A C 1
ATOM 1341 O O . ARG A 1 172 ? -28.400 3.725 -59.126 1.00 40.50 172 ARG A O 1
ATOM 1348 N N . GLN A 1 173 ? -29.991 2.155 -58.657 1.00 41.81 173 GLN A N 1
ATOM 1349 C CA . GLN A 1 173 ? -29.681 1.003 -59.533 1.00 41.81 173 GLN A CA 1
ATOM 1350 C C . GLN A 1 173 ? -28.247 0.433 -59.424 1.00 41.81 173 GLN A C 1
ATOM 1352 O O . GLN A 1 173 ? -27.272 1.156 -59.484 1.00 41.81 173 GLN A O 1
ATOM 1357 N N . THR A 1 174 ? -28.020 -0.866 -59.223 1.00 38.12 174 THR A N 1
ATOM 1358 C CA . THR A 1 174 ? -28.567 -2.020 -59.955 1.00 38.12 174 THR A CA 1
ATOM 1359 C C . THR A 1 174 ? -28.542 -3.302 -59.111 1.00 38.12 174 THR A C 1
ATOM 1361 O O . THR A 1 174 ? -27.603 -3.546 -58.358 1.00 38.12 174 THR A O 1
ATOM 1364 N N . ALA A 1 175 ? -29.560 -4.145 -59.303 1.00 45.16 175 ALA A N 1
ATOM 1365 C CA . ALA A 1 175 ? -29.599 -5.543 -58.872 1.00 45.16 175 ALA A CA 1
ATOM 1366 C C . ALA A 1 175 ? -28.460 -6.377 -59.496 1.00 45.16 175 ALA A C 1
ATOM 1368 O O . ALA A 1 175 ? -27.963 -6.031 -60.571 1.00 45.16 175 ALA A O 1
ATOM 1369 N N . PRO A 1 176 ? -28.147 -7.541 -58.904 1.00 54.78 176 PRO A N 1
ATOM 1370 C CA . PRO A 1 176 ? -28.273 -8.745 -59.717 1.00 54.78 176 PRO A CA 1
ATOM 1371 C C . PRO A 1 176 ? -28.945 -9.927 -59.002 1.00 54.78 176 PRO A C 1
ATOM 1373 O O . PRO A 1 176 ? -28.667 -10.247 -57.853 1.00 54.78 176 PRO A O 1
ATOM 1376 N N . ALA A 1 177 ? -29.828 -10.549 -59.786 1.00 41.06 177 ALA A N 1
ATOM 1377 C CA . ALA A 1 177 ? -30.071 -11.979 -59.957 1.00 41.06 177 ALA A CA 1
ATOM 1378 C C . ALA A 1 177 ? -30.133 -12.900 -58.723 1.00 41.06 177 ALA A C 1
ATOM 1380 O O . ALA A 1 177 ? -29.125 -13.316 -58.158 1.00 41.06 177 ALA A O 1
ATOM 1381 N N . LEU A 1 178 ? -31.367 -13.349 -58.468 1.00 43.62 178 LEU A N 1
ATOM 1382 C CA . LEU A 1 178 ? -31.705 -14.674 -57.950 1.00 43.62 178 LEU A CA 1
ATOM 1383 C C . LEU A 1 178 ? -30.850 -15.773 -58.603 1.00 43.62 178 LEU A C 1
ATOM 1385 O O . LEU A 1 178 ? -30.764 -15.863 -59.827 1.00 43.62 178 LEU A O 1
ATOM 1389 N N . THR A 1 179 ? -30.338 -16.690 -57.789 1.00 46.12 179 THR A N 1
ATOM 1390 C CA . THR A 1 179 ? -30.222 -18.096 -58.186 1.00 46.12 179 THR A CA 1
ATOM 1391 C C . THR A 1 179 ? -30.630 -18.962 -57.004 1.00 46.12 179 THR A C 1
ATOM 1393 O O . THR A 1 179 ? -30.015 -18.920 -55.941 1.00 46.12 179 THR A O 1
ATOM 1396 N N . ASP A 1 180 ? -31.717 -19.700 -57.209 1.00 45.44 180 ASP A N 1
ATOM 1397 C CA . ASP A 1 180 ? -32.216 -20.762 -56.347 1.00 45.44 180 ASP A CA 1
ATOM 1398 C C . ASP A 1 180 ? -31.191 -21.894 -56.228 1.00 45.44 180 ASP A C 1
ATOM 1400 O O . ASP A 1 180 ? -30.814 -22.486 -57.240 1.00 45.44 180 ASP A O 1
ATOM 1404 N N . ILE A 1 181 ? -30.813 -22.262 -54.999 1.00 44.50 181 ILE A N 1
ATOM 1405 C CA . ILE A 1 181 ? -30.365 -23.622 -54.673 1.00 44.50 181 ILE A CA 1
ATOM 1406 C C . ILE A 1 181 ? -30.993 -24.033 -53.333 1.00 44.50 181 ILE A C 1
ATOM 1408 O O . ILE A 1 181 ? -30.863 -23.354 -52.317 1.00 44.50 181 ILE A O 1
ATOM 1412 N N . ALA A 1 182 ? -31.712 -25.154 -53.392 1.00 47.91 182 ALA A N 1
ATOM 1413 C CA . ALA A 1 182 ? -32.457 -25.833 -52.335 1.00 47.91 182 ALA A CA 1
ATOM 1414 C C . ALA A 1 182 ? -31.536 -26.484 -51.259 1.00 47.91 182 ALA A C 1
ATOM 1416 O O . ALA A 1 182 ? -30.314 -26.489 -51.411 1.00 47.91 182 ALA A O 1
ATOM 1417 N N . PRO A 1 183 ? -32.090 -27.020 -50.150 1.00 55.81 183 PRO A N 1
ATOM 1418 C CA . PRO A 1 183 ? -31.431 -27.034 -48.848 1.00 55.81 183 PRO A CA 1
ATOM 1419 C C . PRO A 1 183 ? -30.574 -28.281 -48.597 1.00 55.81 183 PRO A C 1
ATOM 1421 O O . PRO A 1 183 ? -30.983 -29.406 -48.878 1.00 55.81 183 PRO A O 1
ATOM 1424 N N . ALA A 1 184 ? -29.429 -28.081 -47.944 1.00 42.22 184 ALA A N 1
ATOM 1425 C CA . ALA A 1 184 ? -28.692 -29.131 -47.251 1.00 42.22 184 ALA A CA 1
ATOM 1426 C C . ALA A 1 184 ? -28.614 -28.770 -45.762 1.00 42.22 184 ALA A C 1
ATOM 1428 O O . ALA A 1 184 ? -28.063 -27.743 -45.373 1.00 42.22 184 ALA A O 1
ATOM 1429 N N . ALA A 1 185 ? -29.234 -29.611 -44.940 1.00 53.34 185 ALA A N 1
ATOM 1430 C CA . ALA A 1 185 ? -29.305 -29.491 -43.495 1.00 53.34 185 ALA A CA 1
ATOM 1431 C C . ALA A 1 185 ? -27.975 -29.878 -42.834 1.00 53.34 185 ALA A C 1
ATOM 1433 O O . ALA A 1 185 ? -27.539 -31.012 -43.018 1.00 53.34 185 ALA A O 1
ATOM 1434 N N . THR A 1 186 ? -27.365 -28.990 -42.034 1.00 51.12 186 THR A N 1
ATOM 1435 C CA . THR A 1 186 ? -26.479 -29.301 -40.880 1.00 51.12 186 THR A CA 1
ATOM 1436 C C . THR A 1 186 ? -26.117 -28.012 -40.095 1.00 51.12 186 THR A C 1
ATOM 1438 O O . THR A 1 186 ? -26.365 -26.921 -40.599 1.00 51.12 186 THR A O 1
ATOM 1441 N N . PRO A 1 187 ? -25.568 -28.104 -38.866 1.00 50.56 187 PRO A N 1
ATOM 1442 C CA . PRO A 1 187 ? -26.250 -27.916 -37.587 1.00 50.56 187 PRO A CA 1
ATOM 1443 C C . PRO A 1 187 ? -26.032 -26.529 -36.936 1.00 50.56 187 PRO A C 1
ATOM 1445 O O . PRO A 1 187 ? -25.173 -25.750 -37.341 1.00 50.56 187 PRO A O 1
ATOM 1448 N N . ASP A 1 188 ? -26.813 -26.275 -35.884 1.00 47.84 188 ASP A N 1
ATOM 1449 C CA . ASP A 1 188 ? -26.827 -25.094 -35.008 1.00 47.84 188 ASP A CA 1
ATOM 1450 C C . ASP A 1 188 ? -25.462 -24.420 -34.738 1.00 47.84 188 ASP A C 1
ATOM 1452 O O . ASP A 1 188 ? -24.560 -25.043 -34.162 1.00 47.84 188 ASP A O 1
ATOM 1456 N N . PRO A 1 189 ? -25.324 -23.106 -35.001 1.00 52.34 189 PRO A N 1
ATOM 1457 C CA . PRO A 1 189 ? -24.297 -22.295 -34.370 1.00 52.34 189 PRO A CA 1
ATOM 1458 C C . PRO A 1 189 ? -24.726 -21.926 -32.942 1.00 52.34 189 PRO A C 1
ATOM 1460 O O . PRO A 1 189 ? -25.746 -21.279 -32.707 1.00 52.34 189 PRO A O 1
ATOM 1463 N N . ALA A 1 190 ? -23.905 -22.339 -31.978 1.00 56.91 190 ALA A N 1
ATOM 1464 C CA . ALA A 1 190 ? -24.023 -22.000 -30.566 1.00 56.91 190 ALA A CA 1
ATOM 1465 C C . ALA A 1 190 ? -24.235 -20.485 -30.333 1.00 56.91 190 ALA A C 1
ATOM 1467 O O . ALA A 1 190 ? -23.632 -19.664 -31.031 1.00 56.91 190 ALA A O 1
ATOM 1468 N N . PRO A 1 191 ? -25.027 -20.085 -29.318 1.00 55.38 191 PRO A N 1
ATOM 1469 C CA . PRO A 1 191 ? -25.280 -18.679 -29.033 1.00 55.38 191 PRO A CA 1
ATOM 1470 C C . PRO A 1 191 ? -23.980 -17.973 -28.639 1.00 55.38 191 PRO A C 1
ATOM 1472 O O . PRO A 1 191 ? -23.376 -18.258 -27.599 1.00 55.38 191 PRO A O 1
ATOM 1475 N N . SER A 1 192 ? -23.560 -17.018 -29.469 1.00 46.88 192 SER A N 1
ATOM 1476 C CA . SER A 1 192 ? -22.487 -16.086 -29.152 1.00 46.88 192 SER A CA 1
ATOM 1477 C C . SER A 1 192 ? -22.867 -15.308 -27.892 1.00 46.88 192 SER A C 1
ATOM 1479 O O . SER A 1 192 ? -23.768 -14.467 -27.909 1.00 46.88 192 SER A O 1
ATOM 1481 N N . ARG A 1 193 ? -22.181 -15.591 -26.783 1.00 43.19 193 ARG A N 1
ATOM 1482 C CA . ARG A 1 193 ? -22.244 -14.773 -25.571 1.00 43.19 193 ARG A CA 1
ATOM 1483 C C . ARG A 1 193 ? -21.696 -13.388 -25.909 1.00 43.19 193 ARG A C 1
ATOM 1485 O O . ARG A 1 193 ? -20.488 -13.223 -26.065 1.00 43.19 193 ARG A O 1
ATOM 1492 N N . GLY A 1 194 ? -22.592 -12.413 -26.042 1.00 49.34 194 GLY A N 1
ATOM 1493 C CA . GLY A 1 194 ? -22.221 -11.003 -26.076 1.00 49.34 194 GLY A CA 1
ATOM 1494 C C . GLY A 1 194 ? -21.426 -10.621 -24.820 1.00 49.34 194 GLY A C 1
ATOM 1495 O O . GLY A 1 194 ? -21.537 -11.302 -23.793 1.00 49.34 194 GLY A O 1
ATOM 1496 N N . PRO A 1 195 ? -20.605 -9.560 -24.881 1.00 46.16 195 PRO A N 1
ATOM 1497 C CA . PRO A 1 195 ? -19.843 -9.101 -23.732 1.00 46.16 195 PRO A CA 1
ATOM 1498 C C . PRO A 1 195 ? -20.818 -8.731 -22.614 1.00 46.16 195 PRO A C 1
ATOM 1500 O O . PRO A 1 195 ? -21.560 -7.756 -22.705 1.00 46.16 195 PRO A O 1
ATOM 1503 N N . THR A 1 196 ? -20.830 -9.534 -21.553 1.00 42.91 196 THR A N 1
ATOM 1504 C CA . THR A 1 196 ? -21.497 -9.195 -20.301 1.00 42.91 196 THR A CA 1
ATOM 1505 C C . THR A 1 196 ? -20.848 -7.920 -19.782 1.00 42.91 196 THR A C 1
ATOM 1507 O O . THR A 1 196 ? -19.722 -7.961 -19.279 1.00 42.91 196 THR A O 1
ATOM 1510 N N . LEU A 1 197 ? -21.530 -6.785 -19.948 1.00 44.62 197 LEU A N 1
ATOM 1511 C CA . LEU A 1 197 ? -21.215 -5.549 -19.243 1.00 44.62 197 LEU A CA 1
ATOM 1512 C C . LEU A 1 197 ? -21.163 -5.904 -17.758 1.00 44.62 197 LEU A C 1
ATOM 1514 O O . LEU A 1 197 ? -22.169 -6.301 -17.170 1.00 44.62 197 LEU A O 1
ATOM 1518 N N . GLY A 1 198 ? -19.957 -5.875 -17.190 1.00 53.34 198 GLY A N 1
ATOM 1519 C CA . GLY A 1 198 ? -19.743 -6.199 -15.790 1.00 53.34 198 GLY A CA 1
ATOM 1520 C C . GLY A 1 198 ? -20.653 -5.328 -14.935 1.00 53.34 198 GLY A C 1
ATOM 1521 O O . GLY A 1 198 ? -20.704 -4.117 -15.135 1.00 53.34 198 GLY A O 1
ATOM 1522 N N . SER A 1 199 ? -21.385 -5.965 -14.020 1.00 58.25 199 SER A N 1
ATOM 1523 C CA . SER A 1 199 ? -22.216 -5.302 -13.017 1.00 58.25 199 SER A CA 1
ATOM 1524 C C . SER A 1 199 ? -21.446 -4.131 -12.414 1.00 58.25 199 SER A C 1
ATOM 1526 O O . SER A 1 199 ? -20.459 -4.335 -11.705 1.00 58.25 199 SER A O 1
ATOM 1528 N N . ILE A 1 200 ? -21.878 -2.908 -12.718 1.00 59.06 200 ILE A N 1
ATOM 1529 C CA . ILE A 1 200 ? -21.304 -1.701 -12.132 1.00 59.06 200 ILE A CA 1
ATOM 1530 C C . ILE A 1 200 ? -21.568 -1.787 -10.621 1.00 59.06 200 ILE A C 1
ATOM 1532 O O . ILE A 1 200 ? -22.716 -2.013 -10.232 1.00 59.06 200 ILE A O 1
ATOM 1536 N N . PRO A 1 201 ? -20.542 -1.660 -9.759 1.00 69.19 201 PRO A N 1
ATOM 1537 C CA . PRO A 1 201 ? -20.732 -1.627 -8.314 1.00 69.19 201 PRO A CA 1
ATOM 1538 C C . PRO A 1 201 ? -21.791 -0.582 -7.950 1.00 69.19 201 PRO A C 1
ATOM 1540 O O . PRO A 1 201 ? -21.710 0.553 -8.428 1.00 69.19 201 PRO A O 1
ATOM 1543 N N . GLY A 1 202 ? -22.774 -0.955 -7.123 1.00 68.00 202 GLY A N 1
ATOM 1544 C CA . GLY A 1 202 ? -23.918 -0.093 -6.786 1.00 68.00 202 GLY A CA 1
ATOM 1545 C C . GLY A 1 202 ? -23.512 1.296 -6.282 1.00 68.00 202 GLY A C 1
ATOM 1546 O O . GLY A 1 202 ? -24.169 2.284 -6.601 1.00 68.00 202 GLY A O 1
ATOM 1547 N N . ASP A 1 203 ? -22.363 1.388 -5.612 1.00 64.62 203 ASP A N 1
ATOM 1548 C CA . ASP A 1 203 ? -21.800 2.639 -5.099 1.00 64.62 203 ASP A CA 1
ATOM 1549 C C . ASP A 1 203 ? -21.424 3.627 -6.216 1.00 64.62 203 ASP A C 1
ATOM 1551 O O . ASP A 1 203 ? -21.687 4.825 -6.109 1.00 64.62 203 ASP A O 1
ATOM 1555 N N . LEU A 1 204 ? -20.857 3.138 -7.326 1.00 65.19 204 LEU A N 1
ATOM 1556 C CA . LEU A 1 204 ? -20.495 3.984 -8.469 1.00 65.19 204 LEU A CA 1
ATOM 1557 C C . LEU A 1 204 ? -21.732 4.455 -9.233 1.00 65.19 204 LEU A C 1
ATOM 1559 O O . LEU A 1 204 ? -21.765 5.594 -9.699 1.00 65.19 204 LEU A O 1
ATOM 1563 N N . LEU A 1 205 ? -22.758 3.606 -9.323 1.00 71.44 205 LEU A N 1
ATOM 1564 C CA . LEU A 1 205 ? -24.030 3.976 -9.937 1.00 71.44 205 LEU A CA 1
ATOM 1565 C C . LEU A 1 205 ? -24.763 5.032 -9.095 1.00 71.44 205 LEU A C 1
ATOM 1567 O O . LEU A 1 205 ? -25.290 5.990 -9.653 1.00 71.44 205 LEU A O 1
ATOM 1571 N N . GLY A 1 206 ? -24.726 4.915 -7.764 1.00 69.69 206 GLY A N 1
ATOM 1572 C CA . GLY A 1 206 ? -25.282 5.916 -6.851 1.00 69.69 206 GLY A CA 1
ATOM 1573 C C . GLY A 1 206 ? -24.593 7.279 -6.965 1.00 69.69 206 GLY A C 1
ATOM 1574 O O . GLY A 1 206 ? -25.266 8.310 -7.000 1.00 69.69 206 GLY A O 1
ATOM 1575 N N . ILE A 1 207 ? -23.263 7.300 -7.096 1.00 65.38 207 ILE A N 1
ATOM 1576 C CA . ILE A 1 207 ? -22.502 8.540 -7.329 1.00 65.38 207 ILE A CA 1
ATOM 1577 C C . ILE A 1 207 ? -22.847 9.139 -8.698 1.00 65.38 207 ILE A C 1
ATOM 1579 O O . ILE A 1 207 ? -23.111 10.337 -8.787 1.00 65.38 207 ILE A O 1
ATOM 1583 N N . ALA A 1 208 ? -22.899 8.321 -9.753 1.00 66.31 208 ALA A N 1
ATOM 1584 C CA .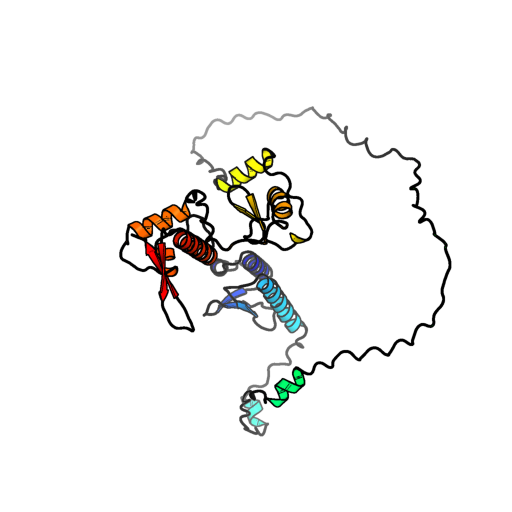 ALA A 1 208 ? -23.248 8.781 -11.097 1.00 66.31 208 ALA A CA 1
ATOM 1585 C C . ALA A 1 208 ? -24.670 9.365 -11.158 1.00 66.31 208 ALA A C 1
ATOM 1587 O O . ALA A 1 208 ? -24.869 10.430 -11.741 1.00 66.31 208 ALA A O 1
ATOM 1588 N N . LEU A 1 209 ? -25.642 8.722 -10.501 1.00 75.12 209 LEU A N 1
ATOM 1589 C CA . LEU A 1 209 ? -27.020 9.214 -10.413 1.00 75.12 209 LEU A CA 1
ATOM 1590 C C . LEU A 1 209 ? -27.121 10.522 -9.617 1.00 75.12 209 LEU A C 1
ATOM 1592 O O . LEU A 1 209 ? -27.879 11.398 -10.021 1.00 75.12 209 LEU A O 1
ATOM 1596 N N . ARG A 1 210 ? -26.329 10.699 -8.550 1.00 67.94 210 ARG A N 1
ATOM 1597 C CA . ARG A 1 210 ? -26.266 11.958 -7.781 1.00 67.94 210 ARG A CA 1
ATOM 1598 C C . ARG A 1 210 ? -25.586 13.112 -8.521 1.00 67.94 210 ARG A C 1
ATOM 1600 O O . ARG A 1 210 ? -25.919 14.272 -8.290 1.00 67.94 210 ARG A O 1
ATOM 1607 N N . ILE A 1 211 ? -24.631 12.809 -9.403 1.00 72.94 211 ILE A N 1
ATOM 1608 C CA . ILE A 1 211 ? -24.043 13.797 -10.321 1.00 72.94 211 ILE A CA 1
ATOM 1609 C C . ILE A 1 211 ? -25.087 14.215 -11.359 1.00 72.94 211 ILE A C 1
ATOM 1611 O O . ILE A 1 211 ? -25.294 15.405 -11.576 1.00 72.94 211 ILE A O 1
ATOM 1615 N N . LEU A 1 212 ? -25.773 13.242 -11.966 1.00 68.12 212 LEU A N 1
ATOM 1616 C CA . LEU A 1 212 ? -26.801 13.490 -12.980 1.00 68.12 212 LEU A CA 1
ATOM 1617 C C . LEU A 1 212 ? -28.038 14.207 -12.419 1.00 68.12 212 LEU A C 1
ATOM 1619 O O . LEU A 1 212 ? -28.646 14.996 -13.135 1.00 68.12 212 LEU A O 1
ATOM 1623 N N . SER A 1 213 ? -28.399 13.971 -11.154 1.00 78.38 213 SER A N 1
ATOM 1624 C CA . SER A 1 213 ? -29.519 14.650 -10.490 1.00 78.38 213 SER A CA 1
ATOM 1625 C C . SER A 1 213 ? -29.206 16.087 -10.057 1.00 78.38 213 SER A C 1
ATOM 1627 O O . SER A 1 213 ? -30.105 16.786 -9.594 1.00 78.38 213 SER A O 1
ATOM 1629 N N . GLY A 1 214 ? -27.950 16.535 -10.177 1.00 69.56 214 GLY A N 1
ATOM 1630 C CA . GLY A 1 214 ? -27.517 17.859 -9.726 1.00 69.56 214 GLY A CA 1
ATOM 1631 C C . GLY A 1 214 ? -27.392 18.009 -8.203 1.00 69.56 214 GLY A C 1
ATOM 1632 O O . GLY A 1 214 ? -27.117 19.111 -7.731 1.00 69.56 214 GLY A O 1
ATOM 1633 N N . GLU A 1 215 ? -27.554 16.928 -7.422 1.00 67.38 215 GLU A N 1
ATOM 1634 C CA . GLU A 1 215 ? -27.316 16.938 -5.967 1.00 67.38 215 GLU A CA 1
ATOM 1635 C C . GLU A 1 215 ? -25.830 17.114 -5.629 1.00 67.38 215 GLU A C 1
ATOM 1637 O O . GLU A 1 215 ? -25.489 17.748 -4.628 1.00 67.38 215 GLU A O 1
ATOM 1642 N N . LEU A 1 216 ? -24.931 16.582 -6.466 1.00 64.38 216 LEU A N 1
ATOM 1643 C CA . LEU A 1 216 ? -23.501 16.877 -6.383 1.00 64.38 216 LEU A CA 1
ATOM 1644 C C . LEU A 1 216 ? -23.241 18.280 -6.958 1.00 64.38 216 LEU A C 1
ATOM 1646 O O . LEU A 1 216 ? -22.742 18.442 -8.072 1.00 64.38 216 LEU A O 1
ATOM 1650 N N . GLN A 1 217 ? -23.593 19.312 -6.192 1.00 59.06 217 GLN A N 1
ATOM 1651 C CA . GLN A 1 217 ? -23.203 20.679 -6.514 1.00 59.06 217 GLN A CA 1
ATOM 1652 C C . GLN A 1 217 ? -21.674 20.757 -6.585 1.00 59.06 217 GLN A C 1
ATOM 1654 O O . GLN A 1 217 ? -20.960 20.273 -5.703 1.00 59.06 217 GLN A O 1
ATOM 1659 N N . THR A 1 218 ? -21.182 21.342 -7.673 1.00 63.91 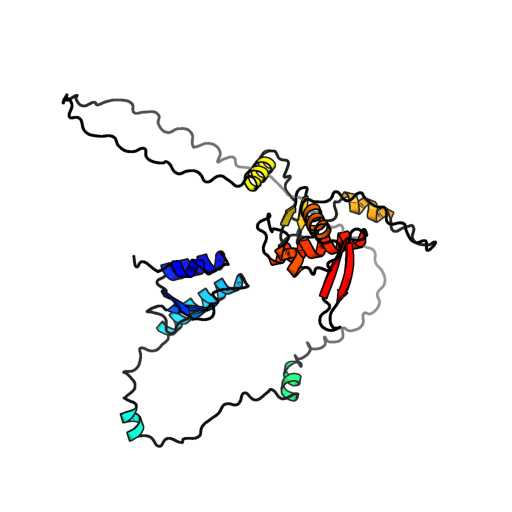218 THR A N 1
ATOM 1660 C CA . THR A 1 218 ? -19.773 21.654 -7.918 1.00 63.91 218 THR A CA 1
ATOM 1661 C C . THR A 1 218 ? -19.108 22.192 -6.655 1.00 63.91 218 THR A C 1
ATOM 1663 O O . THR A 1 218 ? -19.468 23.264 -6.170 1.00 63.91 218 THR A O 1
ATOM 1666 N N . ILE A 1 219 ? -18.124 21.467 -6.120 1.00 66.38 219 ILE A N 1
ATOM 1667 C CA . ILE A 1 219 ? -17.299 21.994 -5.035 1.00 66.38 219 ILE A CA 1
ATOM 1668 C C . ILE A 1 219 ? -16.386 23.049 -5.651 1.00 66.38 219 ILE A C 1
ATOM 1670 O O . ILE A 1 219 ? -15.552 22.726 -6.499 1.00 66.38 219 ILE A O 1
ATOM 1674 N N . ALA A 1 220 ? -16.527 24.303 -5.227 1.00 68.31 220 ALA A N 1
ATOM 1675 C CA . ALA A 1 220 ? -15.540 25.323 -5.543 1.00 68.31 220 ALA A CA 1
ATOM 1676 C C . ALA A 1 220 ? -14.206 24.915 -4.897 1.00 68.31 220 ALA A C 1
ATOM 1678 O O . ALA A 1 220 ? -14.065 24.945 -3.675 1.00 68.31 220 ALA A O 1
ATOM 1679 N N . VAL A 1 221 ? -13.247 24.472 -5.714 1.00 74.06 221 VAL A N 1
ATOM 1680 C CA . VAL A 1 221 ? -11.909 24.091 -5.249 1.00 74.06 221 VAL A CA 1
ATOM 1681 C C . VAL A 1 221 ? -11.176 25.365 -4.850 1.00 74.06 221 VAL A C 1
ATOM 1683 O O . VAL A 1 221 ? -10.773 26.158 -5.700 1.00 74.06 221 VAL A O 1
ATOM 1686 N N . THR A 1 222 ? -11.011 25.574 -3.551 1.00 79.62 222 THR A N 1
ATOM 1687 C CA . THR A 1 222 ? -10.214 26.673 -3.010 1.00 79.62 222 THR A CA 1
ATOM 1688 C C . THR A 1 222 ? -8.718 26.333 -3.078 1.00 79.62 222 THR A C 1
ATOM 1690 O O . THR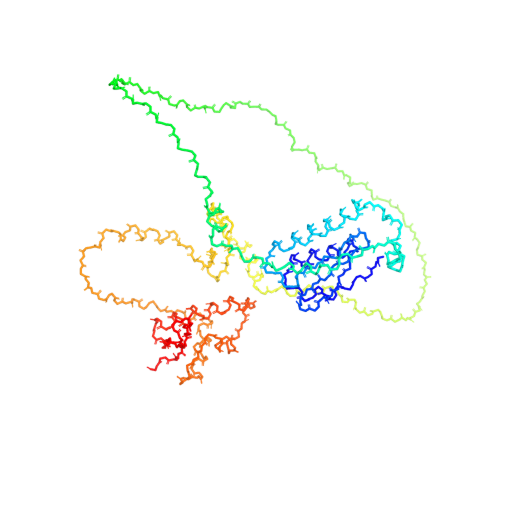 A 1 222 ? -8.325 25.165 -3.157 1.00 79.62 222 THR A O 1
ATOM 1693 N N . ALA A 1 223 ? -7.846 27.349 -3.080 1.00 78.75 223 ALA A N 1
ATOM 1694 C CA . ALA A 1 223 ? -6.396 27.164 -3.250 1.00 78.75 223 ALA A CA 1
ATOM 1695 C C . ALA A 1 223 ? -5.763 26.240 -2.184 1.00 78.75 223 ALA A C 1
ATOM 1697 O O . ALA A 1 223 ? -4.772 25.562 -2.449 1.00 78.75 223 ALA A O 1
ATOM 1698 N N . ASP A 1 224 ? -6.362 26.156 -0.997 1.00 69.44 224 ASP A N 1
ATOM 1699 C CA . ASP A 1 224 ? -5.965 25.293 0.118 1.00 69.44 224 ASP A CA 1
ATOM 1700 C C . ASP A 1 224 ? -6.420 23.827 -0.017 1.00 69.44 224 ASP A C 1
ATOM 1702 O O . ASP A 1 224 ? -5.986 22.984 0.777 1.00 69.44 224 ASP A O 1
ATOM 1706 N N . MET A 1 225 ? -7.264 23.504 -1.002 1.00 74.62 225 MET A N 1
ATOM 1707 C CA . MET A 1 225 ? -7.672 22.133 -1.341 1.00 74.62 225 MET A CA 1
ATOM 1708 C C . MET A 1 225 ? -6.748 21.482 -2.383 1.00 74.62 225 MET A C 1
ATOM 1710 O O . MET A 1 225 ? -6.770 20.260 -2.549 1.00 74.62 225 MET A O 1
ATOM 1714 N N . VAL A 1 226 ? -5.906 22.265 -3.067 1.00 75.81 226 VAL A N 1
ATOM 1715 C CA . VAL A 1 226 ? -4.984 21.756 -4.091 1.00 75.81 226 VAL A CA 1
ATOM 1716 C C . VAL A 1 226 ? -3.917 20.869 -3.440 1.00 75.81 226 VAL A C 1
ATOM 1718 O O . VAL A 1 226 ? -3.139 21.310 -2.598 1.00 75.81 226 VAL A O 1
ATOM 1721 N N . GLY A 1 227 ? -3.878 19.594 -3.840 1.00 80.44 227 GLY A N 1
ATOM 1722 C CA . GLY A 1 227 ? -2.950 18.592 -3.301 1.00 80.44 227 GLY A CA 1
ATOM 1723 C C . GLY A 1 227 ? -3.482 17.779 -2.114 1.00 80.44 227 GLY A C 1
ATOM 1724 O O . GLY A 1 227 ? -2.749 16.928 -1.607 1.00 80.44 227 GLY A O 1
ATOM 1725 N N . LYS A 1 228 ? -4.737 18.000 -1.698 1.00 81.94 228 LYS A N 1
ATOM 1726 C CA . LYS A 1 228 ? -5.415 17.231 -0.643 1.00 81.94 228 LYS A CA 1
ATOM 1727 C C . LYS A 1 228 ? -6.359 16.179 -1.229 1.00 81.94 228 LYS A C 1
ATOM 1729 O O . LYS A 1 228 ? -6.857 16.329 -2.344 1.00 81.94 228 LYS A O 1
ATOM 1734 N N . THR A 1 229 ? -6.601 15.095 -0.492 1.00 75.25 229 THR A N 1
ATOM 1735 C CA . THR A 1 229 ? -7.491 14.011 -0.946 1.00 75.25 229 THR A CA 1
ATOM 1736 C C . THR A 1 229 ? -8.919 14.284 -0.494 1.00 75.25 229 THR A C 1
ATOM 1738 O O . THR A 1 229 ? -9.170 14.406 0.705 1.00 75.25 229 THR A O 1
ATOM 1741 N N . LEU A 1 230 ? -9.856 14.347 -1.443 1.00 72.19 230 LEU A N 1
ATOM 1742 C CA . LEU A 1 230 ? -11.283 14.442 -1.148 1.00 72.19 230 LEU A CA 1
ATOM 1743 C C . LEU A 1 230 ? -11.871 13.043 -0.982 1.00 72.19 230 LEU A C 1
ATOM 1745 O O . LEU A 1 230 ? -11.769 12.212 -1.883 1.00 72.19 230 LEU A O 1
ATOM 1749 N N . VAL A 1 231 ? -12.477 12.782 0.171 1.00 79.00 231 VAL A N 1
ATOM 1750 C CA . VAL A 1 231 ? -13.168 11.524 0.467 1.00 79.00 231 VAL A CA 1
ATOM 1751 C C . VAL A 1 231 ? -14.646 11.834 0.643 1.00 79.00 231 VAL A C 1
ATOM 1753 O O . VAL A 1 231 ? -15.009 12.624 1.510 1.00 79.00 231 VAL A O 1
ATOM 1756 N N . LEU A 1 232 ? -15.494 11.233 -0.188 1.00 70.38 232 LEU A N 1
ATOM 1757 C CA . LEU A 1 232 ? -16.943 11.327 -0.047 1.00 70.38 232 LEU A CA 1
ATOM 1758 C C . LEU A 1 232 ? -17.397 10.292 0.991 1.00 70.38 232 LEU A C 1
ATOM 1760 O O . LEU A 1 232 ? -17.285 9.094 0.742 1.00 70.38 232 LEU A O 1
ATOM 1764 N N . ASP A 1 233 ? -17.883 10.746 2.146 1.00 72.25 233 ASP A N 1
ATOM 1765 C CA . ASP A 1 233 ? -18.412 9.878 3.205 1.00 72.25 233 ASP A CA 1
ATOM 1766 C C . ASP A 1 233 ? -19.887 10.205 3.445 1.00 72.25 233 ASP A C 1
ATOM 1768 O O . ASP A 1 233 ? -20.209 11.236 4.037 1.00 72.25 233 ASP A O 1
ATOM 1772 N N . GLY A 1 234 ? -20.774 9.343 2.927 1.00 72.75 234 GLY A N 1
ATOM 1773 C CA . GLY A 1 234 ? -22.227 9.302 3.151 1.00 72.75 234 GLY A CA 1
ATOM 1774 C C . GLY A 1 234 ? -23.019 10.581 2.834 1.00 72.75 234 GLY A C 1
ATOM 1775 O O . GLY A 1 234 ? -23.847 10.600 1.919 1.00 72.75 234 GLY A O 1
ATOM 1776 N N . LYS A 1 235 ? -22.793 11.631 3.628 1.00 59.84 235 LYS A N 1
ATOM 1777 C CA . LYS A 1 235 ? -23.515 12.911 3.644 1.00 59.84 235 LYS A CA 1
ATOM 1778 C C . LYS A 1 235 ? -22.639 14.128 3.296 1.00 59.84 235 LYS A C 1
ATOM 1780 O O . LYS A 1 235 ? -23.179 15.225 3.208 1.00 59.84 235 LYS A O 1
ATOM 1785 N N . GLY A 1 236 ? -21.323 13.982 3.094 1.00 70.62 236 GLY A N 1
ATOM 1786 C CA . GLY A 1 236 ? -20.467 15.129 2.768 1.00 70.62 236 GLY A CA 1
ATOM 1787 C C . GLY A 1 236 ? -19.054 14.790 2.298 1.00 70.62 236 GLY A C 1
ATOM 1788 O O . GLY A 1 236 ? -18.622 13.638 2.295 1.00 70.62 236 GLY A O 1
ATOM 1789 N N . TRP A 1 237 ? -18.331 15.830 1.885 1.00 72.62 237 TRP A N 1
ATOM 1790 C CA . TRP A 1 237 ? -16.934 15.743 1.467 1.00 72.62 237 TRP A CA 1
ATOM 1791 C C . TRP A 1 237 ? -16.002 15.956 2.657 1.00 72.62 237 TRP A C 1
ATOM 1793 O O . TRP A 1 237 ? -16.169 16.906 3.419 1.00 72.62 237 TRP A O 1
ATOM 1803 N N . MET A 1 238 ? -14.991 15.105 2.791 1.00 75.81 238 MET A N 1
ATOM 1804 C CA . MET A 1 238 ? -13.883 15.275 3.727 1.00 75.81 238 MET A CA 1
ATOM 1805 C C . MET A 1 238 ? -12.617 15.639 2.965 1.00 75.81 238 MET A C 1
ATOM 1807 O O . MET A 1 238 ? -12.320 15.030 1.938 1.00 75.81 238 MET A O 1
ATOM 1811 N N . VAL A 1 239 ? -11.840 16.578 3.495 1.00 77.44 239 VAL A N 1
ATOM 1812 C CA . VAL A 1 239 ? -10.531 16.955 2.954 1.00 77.44 239 VAL A CA 1
ATOM 1813 C C . VAL A 1 239 ? -9.461 16.362 3.872 1.00 77.44 239 VAL A C 1
ATOM 1815 O O . VAL A 1 239 ? -9.417 16.689 5.055 1.00 77.44 239 VAL A O 1
ATOM 1818 N N . ASP A 1 240 ? -8.639 15.441 3.362 1.00 79.88 240 ASP A N 1
ATOM 1819 C CA . ASP A 1 240 ? -7.627 14.693 4.137 1.00 79.88 240 ASP A CA 1
ATOM 1820 C C . ASP A 1 240 ? -8.187 13.976 5.385 1.00 79.88 240 ASP A C 1
ATOM 1822 O O . ASP A 1 240 ? -7.513 13.822 6.406 1.00 79.88 240 ASP A O 1
ATOM 1826 N N . GLY A 1 241 ? -9.444 13.527 5.318 1.00 64.81 241 GLY A N 1
ATOM 1827 C CA . GLY A 1 241 ? -10.121 12.860 6.437 1.00 64.81 241 GLY A CA 1
ATOM 1828 C C . GLY A 1 241 ? -10.573 13.799 7.562 1.00 64.81 241 GLY A C 1
ATOM 1829 O O . GLY A 1 241 ? -11.028 13.320 8.600 1.00 64.81 241 GLY A O 1
ATOM 1830 N N . ALA A 1 242 ? -10.474 15.116 7.370 1.00 57.72 242 ALA A N 1
ATOM 1831 C CA . ALA A 1 242 ? -11.135 16.107 8.208 1.00 57.72 242 ALA A CA 1
ATOM 1832 C C . ALA A 1 242 ? -12.412 16.598 7.511 1.00 57.72 242 ALA A C 1
ATOM 1834 O O . ALA A 1 242 ? -12.403 16.933 6.325 1.00 57.72 242 ALA A O 1
ATOM 1835 N N . VAL A 1 243 ? -13.519 16.652 8.253 1.00 60.56 243 VAL A N 1
ATOM 1836 C CA . VAL A 1 243 ? -14.744 17.311 7.787 1.00 60.56 243 VAL A CA 1
ATOM 1837 C C . VAL A 1 243 ? -14.460 18.818 7.786 1.00 60.56 243 VAL A C 1
ATOM 1839 O O . VAL A 1 243 ? -14.131 19.352 8.852 1.00 60.56 243 VAL A O 1
ATOM 1842 N N . PRO A 1 244 ? -14.515 19.514 6.636 1.00 60.44 244 PRO A N 1
ATOM 1843 C CA . PRO A 1 244 ? -14.340 20.956 6.622 1.00 60.44 244 PRO A CA 1
ATOM 1844 C C . PRO A 1 244 ? -15.448 21.594 7.474 1.00 60.44 244 PRO A C 1
ATOM 1846 O O . PRO A 1 244 ? -16.591 21.130 7.430 1.00 60.44 244 PRO A O 1
ATOM 1849 N N . PRO A 1 245 ? -15.143 22.629 8.273 1.00 57.47 245 PRO A N 1
ATOM 1850 C CA . PRO A 1 245 ? -16.169 23.332 9.026 1.00 57.47 245 PRO A CA 1
ATOM 1851 C C . PRO A 1 245 ? -17.178 23.916 8.035 1.00 57.47 245 PRO A C 1
ATOM 1853 O O . PRO A 1 245 ? -16.849 24.802 7.248 1.00 57.47 245 PRO A O 1
ATOM 1856 N N . THR A 1 246 ? -18.406 23.401 8.046 1.00 58.69 246 THR A N 1
ATOM 1857 C CA . THR A 1 246 ? -19.506 23.931 7.236 1.00 58.69 246 THR A CA 1
ATOM 1858 C C . THR A 1 246 ? -19.639 25.426 7.527 1.00 58.69 246 THR A C 1
ATOM 1860 O O . THR A 1 246 ? -19.555 25.808 8.694 1.00 58.69 246 THR A O 1
ATOM 1863 N N . GLN A 1 247 ? -19.858 26.282 6.523 1.00 50.53 247 GLN A N 1
ATOM 1864 C CA . GLN A 1 247 ? -19.942 27.745 6.711 1.00 50.53 247 GLN A CA 1
ATOM 1865 C C . GLN A 1 247 ? -20.956 28.180 7.792 1.00 50.53 247 GLN A C 1
ATOM 1867 O O . GLN A 1 247 ? -20.752 29.199 8.446 1.00 50.53 247 GLN A O 1
ATOM 1872 N N . ALA A 1 248 ? -21.974 27.359 8.079 1.00 49.00 248 ALA A N 1
ATOM 1873 C CA . ALA A 1 248 ? -22.881 27.537 9.217 1.00 49.00 248 ALA A CA 1
ATOM 1874 C C . ALA A 1 248 ? -22.161 27.566 10.590 1.00 49.00 248 ALA A C 1
ATOM 1876 O O . ALA A 1 248 ? -22.533 28.329 11.472 1.00 49.00 248 ALA A O 1
ATOM 1877 N N . SER A 1 249 ? -21.079 26.799 10.757 1.00 51.66 249 SER A N 1
ATOM 1878 C CA . SER A 1 249 ? -20.293 26.713 12.001 1.00 51.66 249 SER A CA 1
ATOM 1879 C C . SER A 1 249 ? -19.333 27.891 12.223 1.00 51.66 249 SER A C 1
ATOM 1881 O O . SER A 1 249 ? -18.912 28.139 13.353 1.00 51.66 249 SER A O 1
ATOM 1883 N N . LEU A 1 250 ? -18.996 28.644 11.169 1.00 50.84 250 LEU A N 1
ATOM 1884 C CA . LEU A 1 250 ? -18.201 29.874 11.269 1.00 50.84 250 LEU A CA 1
ATOM 1885 C C . LEU A 1 250 ? -19.024 31.038 11.843 1.00 50.84 250 LEU A C 1
ATOM 1887 O O . LEU A 1 250 ? -18.483 31.835 12.610 1.00 50.84 250 LEU A O 1
ATOM 1891 N N . ALA A 1 251 ? -20.331 31.086 11.557 1.00 50.00 251 ALA A N 1
ATOM 1892 C CA . ALA A 1 251 ? -21.246 32.075 12.129 1.00 50.00 251 ALA A CA 1
ATOM 1893 C C . ALA A 1 251 ? -21.460 31.874 13.644 1.00 50.00 251 ALA A C 1
ATOM 1895 O O . ALA A 1 251 ? -21.471 32.847 14.400 1.00 50.00 251 ALA A O 1
ATOM 1896 N N . ASP A 1 252 ? -21.530 30.623 14.110 1.00 46.97 252 ASP A N 1
ATOM 1897 C CA . ASP A 1 252 ? -21.658 30.315 15.544 1.00 46.97 252 ASP A CA 1
ATOM 1898 C C . ASP A 1 252 ? -20.351 30.544 16.318 1.00 46.97 252 ASP A C 1
ATOM 1900 O O . ASP A 1 252 ? -20.363 30.931 17.490 1.00 46.97 252 ASP A O 1
ATOM 1904 N N . ARG A 1 253 ? -19.197 30.382 15.659 1.00 45.97 253 ARG A N 1
ATOM 1905 C CA . ARG A 1 253 ? -17.890 30.610 16.287 1.00 45.97 253 ARG A CA 1
ATOM 1906 C C . ARG A 1 253 ? -17.595 32.093 16.523 1.00 45.97 253 ARG A C 1
ATOM 1908 O O . ARG A 1 253 ? -16.936 32.408 17.509 1.00 45.97 253 ARG A O 1
ATOM 1915 N N . ALA A 1 254 ? -18.134 32.987 15.691 1.00 49.44 254 ALA A N 1
ATOM 1916 C CA . ALA A 1 254 ? -18.016 34.436 15.874 1.00 49.44 254 ALA A CA 1
ATOM 1917 C C . ALA A 1 254 ? -18.833 34.967 17.070 1.00 49.44 254 ALA A C 1
ATOM 1919 O O . ALA A 1 254 ? -18.471 35.986 17.651 1.00 49.44 254 ALA A O 1
ATOM 1920 N N . ARG A 1 255 ? -19.894 34.262 17.494 1.00 49.34 255 ARG A N 1
ATOM 1921 C CA . ARG A 1 255 ? -20.686 34.625 18.688 1.00 49.34 255 ARG A CA 1
ATOM 1922 C C . ARG A 1 255 ? -20.111 34.077 19.997 1.00 49.34 255 ARG A C 1
ATOM 1924 O O . ARG A 1 255 ? -20.448 34.570 21.065 1.00 49.34 255 ARG A O 1
ATOM 1931 N N . SER A 1 256 ? -19.2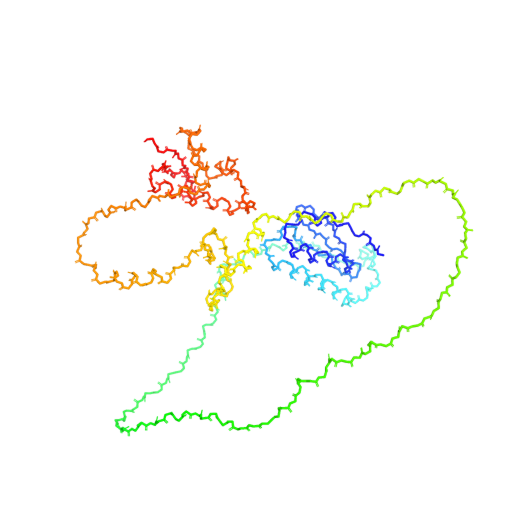19 33.088 19.934 1.00 45.59 256 SER A N 1
ATOM 1932 C CA . SER A 1 256 ? -18.692 32.395 21.118 1.00 45.59 256 SER A CA 1
ATOM 1933 C C . SER A 1 256 ? -17.472 33.070 21.768 1.00 45.59 256 SER A C 1
ATOM 1935 O O . SER A 1 256 ? -17.014 32.591 22.805 1.00 45.59 256 SER A O 1
ATOM 1937 N N . THR A 1 257 ? -16.906 34.135 21.191 1.00 47.28 257 THR A N 1
ATOM 1938 C CA . THR A 1 257 ? -15.646 34.736 21.683 1.00 47.28 257 THR A CA 1
ATOM 1939 C C . THR A 1 257 ? -15.850 35.867 22.703 1.00 47.28 257 THR A C 1
ATOM 1941 O O . THR A 1 257 ? -14.877 36.330 23.286 1.00 47.28 257 THR A O 1
ATOM 1944 N N . GLN A 1 258 ? -17.089 36.290 22.982 1.00 45.78 258 GLN A N 1
ATOM 1945 C CA . GLN A 1 258 ? -17.355 37.441 23.862 1.00 45.78 258 GLN A CA 1
ATOM 1946 C C . GLN A 1 258 ? -17.761 37.078 25.307 1.00 45.78 258 GLN A C 1
ATOM 1948 O O . GLN A 1 258 ? -17.930 37.970 26.130 1.00 45.78 258 GLN A O 1
ATOM 1953 N N . GLU A 1 259 ? -17.865 35.795 25.669 1.00 46.22 259 GLU A N 1
ATOM 1954 C CA . GLU A 1 259 ? -18.413 35.399 26.979 1.00 46.22 259 GLU A CA 1
ATOM 1955 C C . GLU A 1 259 ? -17.594 34.288 27.659 1.00 46.22 259 GLU A C 1
ATOM 1957 O O . GLU A 1 259 ? -18.067 33.190 27.948 1.00 46.22 259 GLU A O 1
ATOM 1962 N N . GLN A 1 260 ? -16.312 34.568 27.905 1.00 46.44 260 GLN A N 1
ATOM 1963 C CA . GLN A 1 260 ? -15.428 33.713 28.708 1.00 46.44 260 GLN A CA 1
ATOM 1964 C C . GLN A 1 260 ? -14.727 34.521 29.801 1.00 46.44 260 GLN A C 1
ATOM 1966 O O . GLN A 1 260 ? -13.518 34.718 29.795 1.00 46.44 260 GLN A O 1
ATOM 1971 N N . ALA A 1 261 ? -15.519 34.967 30.774 1.00 47.59 261 ALA A N 1
ATOM 1972 C CA . ALA A 1 261 ? -15.019 35.352 32.087 1.00 47.59 261 ALA A CA 1
ATOM 1973 C C . ALA A 1 261 ? -16.112 35.161 33.148 1.00 47.59 261 ALA A C 1
ATOM 1975 O O . ALA A 1 261 ? -16.653 36.148 33.636 1.00 47.59 261 ALA A O 1
ATOM 1976 N N . ARG A 1 262 ? -16.454 33.906 33.492 1.00 44.09 262 ARG A N 1
ATOM 1977 C CA . ARG A 1 262 ? -16.905 33.502 34.844 1.00 44.09 262 ARG A CA 1
ATOM 1978 C C . ARG A 1 262 ? -17.284 32.015 34.944 1.00 44.09 262 ARG A C 1
ATOM 1980 O O . ARG A 1 262 ? -18.059 31.515 34.143 1.00 44.09 262 ARG A O 1
ATOM 1987 N N . VAL A 1 263 ? -16.777 31.414 36.025 1.00 43.94 263 VAL A N 1
ATOM 1988 C CA . VAL A 1 263 ? -17.208 30.189 36.726 1.00 43.94 263 VAL A CA 1
ATOM 1989 C C . VAL A 1 263 ? -16.879 28.845 36.056 1.00 43.94 263 VAL A C 1
ATOM 1991 O O . VAL A 1 263 ? -17.509 28.410 35.095 1.00 43.94 263 VAL A O 1
ATOM 1994 N N . ASP A 1 264 ? -15.887 28.173 36.652 1.00 46.72 264 ASP A N 1
ATOM 1995 C CA . ASP A 1 264 ? -15.636 26.737 36.553 1.00 46.72 264 ASP A CA 1
ATOM 1996 C C . ASP A 1 264 ? -16.819 25.956 37.148 1.00 46.72 264 ASP A C 1
ATOM 1998 O O . ASP A 1 264 ? -16.937 25.798 38.361 1.00 46.72 264 ASP A O 1
ATOM 2002 N N . GLU A 1 265 ? -17.675 25.428 36.279 1.00 39.12 265 GLU A N 1
ATOM 2003 C CA . GLU A 1 265 ? -18.476 24.237 36.562 1.00 39.12 265 GLU A CA 1
ATOM 2004 C C . GLU A 1 265 ? -18.144 23.158 35.520 1.00 39.12 265 GLU A C 1
ATOM 2006 O O . GLU A 1 265 ? -17.884 23.485 34.352 1.00 39.12 265 GLU A O 1
ATOM 2011 N N . PRO A 1 266 ? -18.146 21.864 35.897 1.00 49.19 266 PRO A N 1
ATOM 2012 C CA . PRO A 1 266 ? -17.930 20.774 34.960 1.00 49.19 266 PRO A CA 1
ATOM 2013 C C . PRO A 1 266 ? -19.088 20.757 33.963 1.00 49.19 266 PRO A C 1
ATOM 2015 O O . PRO A 1 266 ? -20.167 20.237 34.239 1.00 49.19 266 PRO A O 1
ATOM 2018 N N . ARG A 1 267 ? -18.864 21.362 32.790 1.00 39.78 267 ARG A N 1
ATOM 2019 C CA . ARG A 1 267 ? -19.822 21.380 31.684 1.00 39.78 267 ARG A CA 1
ATOM 2020 C C . ARG A 1 267 ? -20.248 19.949 31.384 1.00 39.78 267 ARG A C 1
ATOM 2022 O O . ARG A 1 267 ? -19.477 19.174 30.816 1.00 39.78 267 ARG A O 1
ATOM 2029 N N . GLY A 1 268 ? -21.485 19.630 31.760 1.00 43.44 268 GLY A N 1
ATOM 2030 C CA . GLY A 1 268 ? -22.168 18.410 31.369 1.00 43.44 268 GLY A CA 1
ATOM 2031 C C . GLY A 1 268 ? -22.045 18.254 29.862 1.00 43.44 268 GLY A C 1
ATOM 2032 O O . GLY A 1 268 ? -22.535 19.084 29.092 1.00 43.44 268 GLY A O 1
ATOM 2033 N N . VAL A 1 269 ? -21.315 17.222 29.447 1.00 51.53 269 VAL A N 1
ATOM 2034 C CA . VAL A 1 269 ? -21.167 16.850 28.046 1.00 51.53 269 VAL A CA 1
ATOM 2035 C C . VAL A 1 269 ? -22.574 16.556 27.547 1.00 51.53 269 VAL A C 1
ATOM 2037 O O . VAL A 1 269 ? -23.150 15.530 27.896 1.00 51.53 269 VAL A O 1
ATOM 2040 N N . ARG A 1 270 ? -23.154 17.492 26.784 1.00 46.03 270 ARG A N 1
ATOM 2041 C CA . ARG A 1 270 ? -24.420 17.281 26.078 1.00 46.03 270 ARG A CA 1
ATOM 2042 C C . ARG A 1 270 ? -24.255 16.010 25.252 1.00 46.03 270 ARG A C 1
ATOM 2044 O O . ARG A 1 270 ? -23.522 16.000 24.262 1.00 46.03 270 ARG A O 1
ATOM 2051 N N . SER A 1 271 ? -24.895 14.937 25.699 1.00 48.16 271 SER A N 1
ATOM 2052 C CA . SER A 1 271 ? -24.968 13.658 25.013 1.00 48.16 271 SER A CA 1
ATOM 2053 C C . SER A 1 271 ? -25.803 13.853 23.754 1.00 48.16 271 SER A C 1
ATOM 2055 O O . SER A 1 271 ? -27.013 13.653 23.740 1.00 48.16 271 SER A O 1
ATOM 2057 N N . VAL A 1 272 ? -25.154 14.294 22.676 1.00 55.78 272 VAL A N 1
ATOM 2058 C CA . VAL A 1 272 ? -25.732 14.154 21.341 1.00 55.78 272 VAL A CA 1
ATOM 2059 C C . VAL A 1 272 ? -25.982 12.656 21.156 1.00 55.78 272 VAL A C 1
ATOM 2061 O O . VAL A 1 272 ? -25.025 11.891 21.328 1.00 55.78 272 VAL A O 1
ATOM 2064 N N . PRO A 1 273 ? -27.219 12.219 20.858 1.00 59.41 273 PRO A N 1
ATOM 2065 C CA . PRO A 1 273 ? -27.495 10.825 20.551 1.00 59.41 273 PRO A CA 1
ATOM 2066 C C . PRO A 1 273 ? -26.580 10.430 19.395 1.00 59.41 273 PRO A C 1
ATOM 2068 O O . PRO A 1 273 ? -26.734 10.919 18.276 1.00 59.41 273 PRO A O 1
ATOM 2071 N N . LEU A 1 274 ? -25.551 9.630 19.680 1.00 60.62 274 LEU A N 1
ATOM 2072 C CA . LEU A 1 274 ? -24.733 9.070 18.621 1.00 60.62 274 LEU A CA 1
ATOM 2073 C C . LEU A 1 274 ? -25.637 8.104 17.868 1.00 60.62 274 LEU A C 1
ATOM 2075 O O . LEU A 1 274 ? -25.929 7.023 18.379 1.00 60.62 274 LEU A O 1
ATOM 2079 N N . GLU A 1 275 ? -26.048 8.468 16.655 1.00 75.44 275 GLU A N 1
ATOM 2080 C CA . GLU A 1 275 ? -26.382 7.445 15.673 1.00 75.44 275 GLU A CA 1
ATOM 2081 C C . GLU A 1 275 ? -25.167 6.516 15.592 1.00 75.44 275 GLU A C 1
ATOM 2083 O O . GLU A 1 275 ? -24.053 6.935 15.256 1.00 75.44 275 GLU A O 1
ATOM 2088 N N . LEU A 1 276 ? -25.345 5.267 16.028 1.00 81.06 276 LEU A N 1
ATOM 2089 C CA . LEU A 1 276 ? -24.310 4.260 15.884 1.00 81.06 276 LEU A CA 1
ATOM 2090 C C . LEU A 1 276 ? -24.202 3.943 14.396 1.00 81.06 276 LEU A C 1
ATOM 2092 O O . LEU A 1 276 ? -24.992 3.171 13.862 1.00 81.06 276 LEU A O 1
ATOM 2096 N N . ASP A 1 277 ? -23.191 4.512 13.747 1.00 90.69 277 ASP A N 1
ATOM 2097 C CA . ASP A 1 277 ? -22.747 4.060 12.434 1.00 90.69 277 ASP A CA 1
ATOM 2098 C C . ASP A 1 277 ? -22.623 2.523 12.404 1.00 90.69 277 ASP A C 1
ATOM 2100 O O . ASP A 1 277 ? -22.195 1.907 13.386 1.00 90.69 277 ASP A O 1
ATOM 2104 N N . GLU A 1 278 ? -22.867 1.905 11.250 1.00 93.94 278 GLU A N 1
ATOM 2105 C CA . GLU A 1 278 ? -22.870 0.445 11.075 1.00 93.94 278 GLU A CA 1
ATOM 2106 C C . GLU A 1 278 ? -21.608 -0.250 11.630 1.00 93.94 278 GLU A C 1
ATOM 2108 O O . GLU A 1 278 ? -21.685 -1.252 12.342 1.00 93.94 278 GLU A O 1
ATOM 2113 N N . LEU A 1 279 ? -20.419 0.312 11.376 1.00 94.19 279 LEU A N 1
ATOM 2114 C CA . LEU A 1 279 ? -19.163 -0.224 11.914 1.00 94.19 279 LEU A CA 1
ATOM 2115 C C . LEU A 1 279 ? -19.062 -0.065 13.446 1.00 94.19 279 LEU A C 1
ATOM 2117 O O . LEU A 1 279 ? -18.478 -0.921 14.103 1.00 94.19 279 LEU A O 1
ATOM 2121 N N . SER A 1 280 ? -19.654 0.972 14.042 1.00 95.81 280 SER A N 1
ATOM 2122 C CA . SER A 1 280 ? -19.720 1.120 15.506 1.00 95.81 280 SER A CA 1
ATOM 2123 C C . SER A 1 280 ? -20.656 0.079 16.128 1.00 95.81 280 SER A C 1
ATOM 2125 O O . SER A 1 280 ? -20.326 -0.487 17.170 1.00 95.81 280 SER A O 1
ATOM 2127 N N . GLY A 1 281 ? -21.775 -0.230 15.461 1.00 95.81 281 GLY A N 1
ATOM 2128 C CA . GLY A 1 281 ? -22.664 -1.334 15.839 1.00 95.81 281 GLY A CA 1
ATOM 2129 C C . GLY A 1 281 ? -21.953 -2.688 15.803 1.00 95.81 281 GLY A C 1
ATOM 2130 O O . GLY A 1 281 ? -22.040 -3.458 16.757 1.00 95.81 281 GLY A O 1
ATOM 2131 N N . ARG A 1 282 ? -21.152 -2.942 14.762 1.00 96.19 282 ARG A N 1
ATOM 2132 C CA . ARG A 1 282 ? -20.340 -4.166 14.658 1.00 96.19 282 ARG A CA 1
ATOM 2133 C C . ARG A 1 282 ? -19.264 -4.264 15.737 1.00 96.19 282 ARG A C 1
ATOM 2135 O O . ARG A 1 282 ? -19.130 -5.317 16.349 1.00 96.19 282 ARG A O 1
ATOM 2142 N N . ILE A 1 283 ? -18.538 -3.177 16.023 1.00 97.00 283 ILE A N 1
ATOM 2143 C CA . ILE A 1 283 ? -17.566 -3.147 17.132 1.00 97.00 283 ILE A CA 1
ATOM 2144 C C . ILE A 1 283 ? -18.261 -3.502 18.450 1.00 97.00 283 ILE A C 1
ATOM 2146 O O . ILE A 1 283 ? -17.761 -4.340 19.197 1.00 97.00 283 ILE A O 1
ATOM 2150 N N . ARG A 1 284 ? -19.421 -2.891 18.721 1.00 96.62 284 ARG A N 1
ATOM 2151 C CA . ARG A 1 284 ? -20.212 -3.170 19.923 1.00 96.62 284 ARG A CA 1
ATOM 2152 C C . ARG A 1 284 ? -20.614 -4.644 20.004 1.00 96.62 284 ARG A C 1
ATOM 2154 O O . ARG A 1 284 ? -20.396 -5.249 21.044 1.00 96.62 284 ARG A O 1
ATOM 2161 N N . HIS A 1 285 ? -21.114 -5.216 18.910 1.00 96.88 285 HIS A N 1
ATOM 2162 C CA . HIS A 1 285 ? -21.525 -6.618 18.863 1.00 96.88 285 HIS A CA 1
ATOM 2163 C C . HIS A 1 285 ? -20.386 -7.579 19.230 1.00 96.88 285 HIS A C 1
ATOM 2165 O O . HIS A 1 285 ? -20.598 -8.509 20.002 1.00 96.88 285 HIS A O 1
ATOM 2171 N N . VAL A 1 286 ? -19.160 -7.330 18.750 1.00 97.75 286 VAL A N 1
ATOM 2172 C CA . VAL A 1 286 ? -18.000 -8.152 19.136 1.00 97.75 286 VAL A CA 1
ATOM 2173 C C . VAL A 1 286 ? -17.733 -8.044 20.642 1.00 97.75 286 VAL A C 1
ATOM 2175 O O . VAL A 1 286 ? -17.558 -9.058 21.305 1.00 97.75 286 VAL A O 1
ATOM 2178 N N . PHE A 1 287 ? -17.754 -6.844 21.226 1.00 97.56 287 PHE A N 1
ATOM 2179 C CA . PHE A 1 287 ? -17.552 -6.697 22.674 1.00 97.56 287 PHE A CA 1
ATOM 2180 C C . PHE A 1 287 ? -18.692 -7.289 23.521 1.00 97.56 287 PHE A C 1
ATOM 2182 O O . PHE A 1 287 ? -18.443 -7.729 24.639 1.00 97.56 287 PHE A O 1
ATOM 2189 N N . GLU A 1 288 ? -19.919 -7.338 23.001 1.00 96.44 288 GLU A N 1
ATOM 2190 C CA . GLU A 1 288 ? -21.047 -8.023 23.649 1.00 96.44 288 GLU A CA 1
ATOM 2191 C C . GLU A 1 288 ? -20.876 -9.550 23.642 1.00 96.44 288 GLU A C 1
ATOM 2193 O O . GLU A 1 288 ? -21.272 -10.208 24.602 1.00 96.44 288 GLU A O 1
ATOM 2198 N N . GLN A 1 289 ? -20.242 -10.115 22.608 1.00 97.62 289 GLN A N 1
ATOM 2199 C CA . GLN A 1 289 ? -19.889 -11.539 22.564 1.00 97.62 289 GLN A CA 1
ATOM 2200 C C . GLN A 1 289 ? -18.756 -11.903 23.541 1.00 97.62 289 GLN A C 1
ATOM 2202 O O . GLN A 1 289 ? -18.708 -13.034 24.022 1.00 97.62 289 GLN A O 1
ATOM 2207 N N . PHE A 1 290 ? -17.874 -10.950 23.866 1.00 97.62 290 PHE A N 1
ATOM 2208 C CA . PHE A 1 290 ? -16.711 -11.148 24.743 1.00 97.62 290 PHE A CA 1
ATOM 2209 C C . PHE A 1 290 ? -16.690 -10.137 25.911 1.00 97.62 290 PHE A C 1
ATOM 2211 O O . PHE A 1 290 ? -15.780 -9.307 26.000 1.00 97.62 290 PHE A O 1
ATOM 2218 N N . PRO A 1 291 ? -17.668 -10.176 26.839 1.00 97.31 291 PRO A N 1
ATOM 2219 C CA . PRO A 1 291 ? -17.867 -9.106 27.820 1.00 97.31 291 PRO A CA 1
ATOM 2220 C C . PRO A 1 291 ? -16.749 -9.002 28.868 1.00 97.31 291 PRO A C 1
ATOM 2222 O O . PRO A 1 291 ? -16.510 -7.927 29.418 1.00 97.31 291 PRO A O 1
ATOM 2225 N N . ASP A 1 292 ? -16.059 -10.106 29.157 1.00 97.38 292 ASP A N 1
ATOM 2226 C CA . ASP A 1 292 ? -15.015 -10.163 30.185 1.00 97.38 292 ASP A CA 1
ATOM 2227 C C . ASP A 1 292 ? -13.591 -10.018 29.613 1.00 97.38 292 ASP A C 1
ATOM 2229 O O . ASP A 1 292 ? -12.629 -9.887 30.377 1.00 97.38 292 ASP A O 1
ATOM 2233 N N . GLU A 1 293 ? -13.435 -9.990 28.286 1.00 97.94 293 GLU A N 1
ATOM 2234 C CA . GLU A 1 293 ? -12.127 -9.997 27.629 1.00 97.94 293 GLU A CA 1
ATOM 2235 C C . GLU A 1 293 ? -11.634 -8.583 27.284 1.00 97.94 293 GLU A C 1
ATOM 2237 O O . GLU A 1 293 ? -12.355 -7.741 26.747 1.00 97.94 293 GLU A O 1
ATOM 2242 N N . TRP A 1 294 ? -10.360 -8.318 27.584 1.00 98.00 294 TRP A N 1
ATOM 2243 C CA . TRP A 1 294 ? -9.678 -7.104 27.143 1.00 98.00 294 TRP A CA 1
ATOM 2244 C C . TRP A 1 294 ? -9.074 -7.333 25.760 1.00 98.00 294 TRP A C 1
ATOM 2246 O O . TRP A 1 294 ? -8.066 -8.027 25.647 1.00 98.00 294 TRP A O 1
ATOM 2256 N N . MET A 1 295 ? -9.627 -6.690 24.734 1.00 98.12 295 MET A N 1
ATOM 2257 C CA . MET A 1 295 ? -9.140 -6.826 23.359 1.00 98.12 295 MET A CA 1
ATOM 2258 C C . MET A 1 295 ? -8.340 -5.605 22.914 1.00 98.12 295 MET A C 1
ATOM 2260 O O . MET A 1 295 ? -8.730 -4.456 23.156 1.00 98.12 295 MET A O 1
ATOM 2264 N N . ASP A 1 296 ? -7.226 -5.834 22.226 1.00 97.56 296 ASP A N 1
ATOM 2265 C CA . ASP A 1 296 ? -6.517 -4.778 21.510 1.00 97.56 296 ASP A CA 1
ATOM 2266 C C . ASP A 1 296 ? -7.113 -4.522 20.108 1.00 97.56 296 ASP A C 1
ATOM 2268 O O . ASP A 1 296 ? -8.014 -5.212 19.631 1.00 97.56 296 ASP A O 1
ATOM 2272 N N . ILE A 1 297 ? -6.617 -3.483 19.428 1.00 97.25 297 ILE A N 1
ATOM 2273 C CA . ILE A 1 297 ? -7.094 -3.132 18.078 1.00 97.25 297 ILE A CA 1
ATOM 2274 C C . ILE A 1 297 ? -6.748 -4.211 17.041 1.00 97.25 297 ILE A C 1
ATOM 2276 O O . ILE A 1 297 ? -7.469 -4.338 16.057 1.00 97.25 297 ILE A O 1
ATOM 2280 N N . ALA A 1 298 ? -5.664 -4.968 17.225 1.00 95.56 298 ALA A N 1
ATOM 2281 C CA . ALA A 1 298 ? -5.261 -5.993 16.265 1.00 95.56 298 ALA A CA 1
ATOM 2282 C C . ALA A 1 298 ? -6.182 -7.219 16.345 1.00 95.56 298 ALA A C 1
ATOM 2284 O O . ALA A 1 298 ? -6.606 -7.722 15.306 1.00 95.56 298 ALA A O 1
ATOM 2285 N N . GLN A 1 299 ? -6.544 -7.640 17.558 1.00 96.94 299 GLN A N 1
ATOM 2286 C CA . GLN A 1 299 ? -7.547 -8.673 17.816 1.00 96.94 299 GLN A CA 1
ATOM 2287 C C . GLN A 1 299 ? -8.914 -8.235 17.287 1.00 96.94 299 GLN A C 1
ATOM 2289 O O . GLN A 1 299 ? -9.531 -8.960 16.509 1.00 96.94 299 GLN A O 1
ATOM 2294 N N . LEU A 1 300 ? -9.339 -7.006 17.610 1.00 97.25 300 LEU A N 1
ATOM 2295 C CA . LEU A 1 300 ? -10.601 -6.454 17.115 1.00 97.25 300 LEU A CA 1
ATOM 2296 C C . LEU A 1 300 ? -10.651 -6.419 15.578 1.00 97.25 300 LEU A C 1
ATOM 2298 O O . LEU A 1 300 ? -11.683 -6.723 14.991 1.00 97.25 300 LEU A O 1
ATOM 2302 N N . ALA A 1 301 ? -9.542 -6.092 14.913 1.00 96.00 301 ALA A N 1
ATOM 2303 C CA . ALA A 1 301 ? -9.463 -6.080 13.453 1.00 96.00 301 ALA A CA 1
ATOM 2304 C C . ALA A 1 301 ? -9.541 -7.472 12.811 1.00 96.00 301 ALA A C 1
ATOM 2306 O O . ALA A 1 301 ? -9.909 -7.565 11.643 1.00 96.00 301 ALA A O 1
ATOM 2307 N N . GLY A 1 302 ? -9.195 -8.531 13.549 1.00 95.31 302 GLY A N 1
ATOM 2308 C CA . GLY A 1 302 ? -9.386 -9.914 13.110 1.00 95.31 302 GLY A CA 1
ATOM 2309 C C . GLY A 1 302 ? -10.833 -10.399 13.234 1.00 95.31 302 GLY A C 1
ATOM 2310 O O . GLY A 1 302 ? -11.212 -11.320 12.522 1.00 95.31 302 GLY A O 1
ATOM 2311 N N . LEU A 1 303 ? -11.626 -9.775 14.112 1.00 96.38 303 LEU A N 1
ATOM 2312 C CA . LEU A 1 303 ? -13.027 -10.134 14.368 1.00 96.38 303 LEU A CA 1
ATOM 2313 C C . LEU A 1 303 ? -14.024 -9.246 13.611 1.00 96.38 303 LEU A C 1
ATOM 2315 O O . LEU A 1 303 ? -15.133 -9.675 13.314 1.00 96.38 303 LEU A O 1
ATOM 2319 N N . VAL A 1 304 ? -13.652 -7.999 13.309 1.00 94.94 304 VAL A N 1
ATOM 2320 C CA . VAL A 1 304 ? -14.511 -7.056 12.583 1.00 94.94 304 VAL A CA 1
ATOM 2321 C C . VAL A 1 304 ? -14.132 -7.029 11.107 1.00 94.94 304 VAL A C 1
ATOM 2323 O O . VAL A 1 304 ? -13.125 -6.424 10.722 1.00 94.94 304 VAL A O 1
ATOM 2326 N N . ASP A 1 305 ? -14.997 -7.609 10.275 1.00 89.31 305 ASP A N 1
ATOM 2327 C CA . ASP A 1 305 ? -14.807 -7.672 8.828 1.00 89.31 305 ASP A CA 1
ATOM 2328 C C . ASP A 1 305 ? -14.647 -6.290 8.180 1.00 89.31 305 ASP A C 1
ATOM 2330 O O . ASP A 1 305 ? -15.408 -5.338 8.411 1.00 89.31 305 ASP A O 1
ATOM 2334 N N . ASN A 1 306 ? -13.667 -6.194 7.284 1.00 84.38 306 ASN A N 1
ATOM 2335 C CA . ASN A 1 306 ? -13.405 -5.004 6.485 1.00 84.38 306 ASN A CA 1
ATOM 2336 C C . ASN A 1 306 ? -14.297 -4.969 5.232 1.00 84.38 306 ASN A C 1
ATOM 2338 O O . ASN A 1 306 ? -13.823 -5.077 4.101 1.00 84.38 306 ASN A O 1
ATOM 2342 N N . LEU A 1 307 ? -15.605 -4.825 5.452 1.00 75.06 307 LEU A N 1
ATOM 2343 C CA . LEU A 1 307 ? -16.619 -4.849 4.388 1.00 75.06 307 LEU A CA 1
ATOM 2344 C C . LEU A 1 307 ? -16.450 -3.724 3.358 1.00 75.06 307 LEU A C 1
ATOM 2346 O O . LEU A 1 307 ? -16.795 -3.896 2.198 1.00 75.06 307 LEU A O 1
ATOM 2350 N N . ALA A 1 308 ? -15.864 -2.593 3.756 1.00 73.31 308 ALA A N 1
ATOM 2351 C CA . ALA A 1 308 ? -15.678 -1.436 2.882 1.00 73.31 308 ALA A CA 1
ATOM 2352 C C . ALA A 1 308 ? -14.532 -1.604 1.862 1.00 73.31 308 ALA A C 1
ATOM 2354 O O . ALA A 1 308 ? -14.200 -0.655 1.157 1.00 73.31 308 ALA A O 1
ATOM 2355 N N . GLY A 1 309 ? -13.854 -2.762 1.823 1.00 79.00 309 GLY A N 1
ATOM 2356 C CA . GLY A 1 309 ? -12.713 -2.989 0.925 1.00 79.00 309 GLY A CA 1
ATOM 2357 C C . GLY A 1 309 ? -11.531 -2.045 1.182 1.00 79.00 309 GLY A C 1
ATOM 2358 O O . GLY A 1 309 ? -10.635 -1.910 0.347 1.00 79.00 309 GLY A O 1
ATOM 2359 N N . ASN A 1 310 ? -11.516 -1.376 2.338 1.00 82.69 310 ASN A N 1
ATOM 2360 C CA . ASN A 1 310 ? -10.511 -0.381 2.672 1.00 82.69 310 ASN A CA 1
ATOM 2361 C C . ASN A 1 310 ? -9.138 -1.036 2.837 1.00 82.69 310 ASN A C 1
ATOM 2363 O O . ASN A 1 310 ? -9.011 -2.222 3.133 1.00 82.69 310 ASN A O 1
ATOM 2367 N N . SER A 1 311 ? -8.062 -0.259 2.717 1.00 90.12 311 SER A N 1
ATOM 2368 C CA . SER A 1 311 ? -6.749 -0.785 3.103 1.00 90.12 311 SER A CA 1
ATOM 2369 C C . SER A 1 311 ? -6.765 -1.218 4.578 1.00 90.12 311 SER A C 1
ATOM 2371 O O . SER A 1 311 ? -7.358 -0.543 5.423 1.00 90.12 311 SER A O 1
ATOM 2373 N N . ALA A 1 312 ? -6.057 -2.300 4.922 1.00 88.06 312 ALA A N 1
ATOM 2374 C CA . ALA A 1 312 ? -5.984 -2.789 6.306 1.00 88.06 312 ALA A CA 1
ATOM 2375 C C . ALA A 1 312 ? -5.526 -1.702 7.300 1.00 88.06 312 ALA A C 1
ATOM 2377 O O . ALA A 1 312 ? -5.924 -1.684 8.463 1.00 88.06 312 ALA A O 1
ATOM 2378 N N . ARG A 1 313 ? -4.701 -0.752 6.843 1.00 90.50 313 ARG A N 1
ATOM 2379 C CA . ARG A 1 313 ? -4.257 0.387 7.653 1.00 90.50 313 ARG A CA 1
ATOM 2380 C C . ARG A 1 313 ? -5.385 1.386 7.926 1.00 90.50 313 ARG A C 1
ATOM 2382 O O . ARG A 1 313 ? -5.495 1.846 9.061 1.00 90.50 313 ARG A O 1
ATOM 2389 N N . ALA A 1 314 ? -6.195 1.702 6.917 1.00 88.25 314 ALA A N 1
ATOM 2390 C CA . ALA A 1 314 ? -7.345 2.592 7.061 1.00 88.25 314 ALA A CA 1
ATOM 2391 C C . ALA A 1 314 ? -8.417 1.966 7.967 1.00 88.25 314 ALA A C 1
ATOM 2393 O O . ALA A 1 314 ? -8.890 2.628 8.888 1.00 88.25 314 ALA A O 1
ATOM 2394 N N . HIS A 1 315 ? -8.701 0.669 7.793 1.00 93.62 315 HIS A N 1
ATOM 2395 C CA . HIS A 1 315 ? -9.613 -0.082 8.667 1.00 93.62 315 HIS A CA 1
ATOM 2396 C C . HIS A 1 315 ? -9.164 -0.039 10.134 1.00 93.62 315 HIS A C 1
ATOM 2398 O O . HIS A 1 315 ? -9.914 0.384 11.008 1.00 93.62 315 HIS A O 1
ATOM 2404 N N . ASN A 1 316 ? -7.889 -0.340 10.403 1.00 95.06 316 ASN A N 1
ATOM 2405 C CA . ASN A 1 316 ? -7.322 -0.267 11.754 1.00 95.06 316 ASN A CA 1
ATOM 2406 C C . ASN A 1 316 ? -7.402 1.138 12.377 1.00 95.06 316 ASN A C 1
ATOM 2408 O O . ASN A 1 316 ? -7.608 1.277 13.586 1.00 95.06 316 ASN A O 1
ATOM 2412 N N . GLN A 1 317 ? -7.221 2.194 11.578 1.00 95.44 317 GLN A N 1
ATOM 2413 C CA . GLN A 1 317 ? -7.388 3.567 12.057 1.00 95.44 317 GLN A CA 1
ATOM 2414 C C . GLN A 1 317 ? -8.851 3.884 12.382 1.00 95.44 317 GLN A C 1
ATOM 2416 O O . GLN A 1 317 ? -9.104 4.472 13.436 1.00 95.44 317 GLN A O 1
ATOM 2421 N N . ALA A 1 318 ? -9.794 3.454 11.540 1.00 94.50 318 ALA A N 1
ATOM 2422 C CA . ALA A 1 318 ? -11.225 3.631 11.771 1.00 94.50 318 ALA A CA 1
ATOM 2423 C C . ALA A 1 318 ? -11.690 2.901 13.042 1.00 94.50 318 ALA A C 1
ATOM 2425 O O . ALA A 1 318 ? -12.341 3.513 13.891 1.00 94.50 318 ALA A O 1
ATOM 2426 N N . LEU A 1 319 ? -11.272 1.641 13.228 1.00 96.50 319 LEU A N 1
ATOM 2427 C CA . LEU A 1 319 ? -11.527 0.867 14.448 1.00 96.50 319 LEU A CA 1
ATOM 2428 C C . LEU A 1 319 ? -10.988 1.587 15.687 1.00 96.50 319 LEU A C 1
ATOM 2430 O O . LEU A 1 319 ? -11.718 1.802 16.653 1.00 96.50 319 LEU A O 1
ATOM 2434 N N . ARG A 1 320 ? -9.726 2.033 15.646 1.00 96.81 320 ARG A N 1
ATOM 2435 C CA . ARG A 1 320 ? -9.100 2.755 16.763 1.00 96.81 320 ARG A CA 1
ATOM 2436 C C . ARG A 1 320 ? -9.833 4.051 17.101 1.00 96.81 320 ARG A C 1
ATOM 2438 O O . ARG A 1 320 ? -9.975 4.370 18.280 1.00 96.81 320 ARG A O 1
ATOM 2445 N N . PHE A 1 321 ? -10.235 4.820 16.093 1.00 96.31 321 PHE A N 1
ATOM 2446 C CA . PHE A 1 321 ? -10.950 6.076 16.296 1.00 96.31 321 PHE A CA 1
ATOM 2447 C C . PHE A 1 321 ? -12.317 5.835 16.948 1.00 96.31 321 PHE A C 1
ATOM 2449 O O . PHE A 1 321 ? -12.630 6.452 17.967 1.00 96.31 321 PHE A O 1
ATOM 2456 N N . ARG A 1 322 ? -13.090 4.880 16.420 1.00 96.19 322 ARG A N 1
ATOM 2457 C CA . ARG A 1 322 ? -14.430 4.547 16.921 1.00 96.19 322 ARG A CA 1
ATOM 2458 C C . ARG A 1 322 ? -14.395 3.939 18.319 1.00 96.19 322 ARG A C 1
ATOM 2460 O O . ARG A 1 322 ? -15.125 4.414 19.180 1.00 96.19 322 ARG A O 1
ATOM 2467 N N . ALA A 1 323 ? -13.488 2.999 18.589 1.00 97.00 323 ALA A N 1
ATOM 2468 C CA . ALA A 1 323 ? -13.329 2.414 19.922 1.00 97.00 323 ALA A CA 1
ATOM 2469 C C . ALA A 1 323 ? -12.976 3.477 20.980 1.00 97.00 323 ALA A C 1
ATOM 2471 O O . ALA A 1 323 ? -13.541 3.486 22.070 1.00 97.00 323 ALA A O 1
ATOM 2472 N N . LYS A 1 324 ? -12.101 4.441 20.649 1.00 97.00 324 LYS A N 1
ATOM 2473 C CA . LYS A 1 324 ? -11.811 5.579 21.541 1.00 97.00 324 LYS A CA 1
ATOM 2474 C C . LYS A 1 324 ? -13.026 6.473 21.770 1.00 97.00 324 LYS A C 1
ATOM 2476 O O . LYS A 1 324 ? -13.226 6.926 22.892 1.00 97.00 324 LYS A O 1
ATOM 2481 N N . ARG A 1 325 ? -13.820 6.733 20.729 1.00 95.94 325 ARG A N 1
ATOM 2482 C CA . ARG A 1 325 ? -15.050 7.526 20.845 1.00 95.94 325 ARG A CA 1
ATOM 2483 C C . ARG A 1 325 ? -16.083 6.816 21.724 1.00 95.94 325 ARG A C 1
ATOM 2485 O O . ARG A 1 325 ? -16.641 7.455 22.602 1.00 95.94 325 ARG A O 1
ATOM 2492 N N . MET A 1 326 ? -16.258 5.506 21.552 1.00 96.62 326 MET A N 1
ATOM 2493 C CA . MET A 1 326 ? -17.125 4.675 22.398 1.00 96.62 326 MET A CA 1
ATOM 2494 C C . MET A 1 326 ? -16.640 4.612 23.852 1.00 96.62 326 MET A C 1
ATOM 2496 O O . MET A 1 326 ? -17.451 4.566 24.773 1.00 96.62 326 MET A O 1
ATOM 2500 N N . ALA A 1 327 ? -15.324 4.650 24.075 1.00 96.88 327 ALA A N 1
ATOM 2501 C CA . ALA A 1 327 ? -14.781 4.749 25.423 1.00 96.88 327 ALA A CA 1
ATOM 2502 C C . ALA A 1 327 ? -15.057 6.116 26.066 1.00 96.88 327 ALA A C 1
ATOM 2504 O O . ALA A 1 327 ? -15.414 6.194 27.236 1.00 96.88 327 ALA A O 1
ATOM 2505 N N . ALA A 1 328 ? -14.964 7.199 25.290 1.00 95.94 328 ALA A N 1
ATOM 2506 C CA . ALA A 1 328 ? -15.307 8.539 25.764 1.00 95.94 328 ALA A CA 1
ATOM 2507 C C . ALA A 1 328 ? -16.800 8.689 26.111 1.00 95.94 328 ALA A C 1
ATOM 2509 O O . ALA A 1 328 ? -17.144 9.501 26.963 1.00 95.94 328 ALA A O 1
ATOM 2510 N N . THR A 1 329 ? -17.680 7.905 25.480 1.00 95.19 329 THR A N 1
ATOM 2511 C CA . THR A 1 329 ? -19.121 7.877 25.784 1.00 95.19 329 THR A CA 1
ATOM 2512 C C . THR A 1 329 ? -19.486 6.895 26.899 1.00 95.19 329 THR A C 1
ATOM 2514 O O . THR A 1 329 ? -20.666 6.738 27.186 1.00 95.19 329 THR A O 1
ATOM 2517 N N . GLY A 1 330 ? -18.511 6.200 27.495 1.00 96.50 330 GLY A N 1
ATOM 2518 C CA . GLY A 1 330 ? -18.748 5.220 28.559 1.00 96.50 330 GLY A CA 1
ATOM 2519 C C . GLY A 1 330 ? -19.334 3.885 28.089 1.00 96.50 330 GLY A C 1
ATOM 2520 O O . GLY A 1 330 ? -19.770 3.105 28.920 1.00 96.50 330 GLY A O 1
ATOM 2521 N N . ILE A 1 331 ? -19.345 3.601 26.780 1.00 96.88 331 ILE A N 1
ATOM 2522 C CA . ILE A 1 331 ? -19.790 2.297 26.249 1.00 96.88 331 ILE A CA 1
ATOM 2523 C C . ILE A 1 331 ? -18.679 1.253 26.413 1.00 96.88 331 ILE A C 1
ATOM 2525 O O . ILE A 1 331 ? -18.945 0.081 26.667 1.00 96.88 331 ILE A O 1
ATOM 2529 N N . LEU A 1 332 ? -17.423 1.677 26.247 1.00 98.00 332 LEU A N 1
ATOM 2530 C CA . LEU A 1 332 ? -16.249 0.830 26.436 1.00 98.00 332 LEU A CA 1
ATOM 2531 C C . LEU A 1 332 ? -15.382 1.359 27.583 1.00 98.00 332 LEU A C 1
ATOM 2533 O O . LEU A 1 332 ? -15.174 2.560 27.730 1.00 98.00 332 LEU A O 1
ATOM 2537 N N . GLU A 1 333 ? -14.791 0.459 28.350 1.00 97.94 333 GLU A N 1
ATOM 2538 C CA . GLU A 1 333 ? -13.678 0.767 29.237 1.00 97.94 333 GLU A CA 1
ATOM 2539 C C . GLU A 1 333 ? -12.368 0.739 28.439 1.00 97.94 333 GLU A C 1
ATOM 2541 O O . GLU A 1 333 ? -12.148 -0.134 27.597 1.00 97.94 333 GLU A O 1
ATOM 2546 N N . LEU A 1 334 ? -11.470 1.690 28.707 1.00 98.00 334 LEU A N 1
ATOM 2547 C CA . LEU A 1 334 ? -10.152 1.770 28.076 1.00 98.00 334 LEU A CA 1
ATOM 2548 C C . LEU A 1 334 ? -9.056 1.529 29.113 1.00 98.00 334 LEU A C 1
ATOM 2550 O O . LEU A 1 334 ? -8.975 2.231 30.121 1.00 98.00 334 LEU A O 1
ATOM 2554 N N . ARG A 1 335 ? -8.145 0.599 28.817 1.00 97.81 335 ARG A N 1
ATOM 2555 C CA . ARG A 1 335 ? -6.956 0.327 29.628 1.00 97.81 335 ARG A CA 1
ATOM 2556 C C . ARG A 1 335 ? -5.705 0.470 28.777 1.00 97.81 335 ARG A C 1
ATOM 2558 O O . ARG A 1 335 ? -5.614 -0.025 27.656 1.00 97.81 335 ARG A O 1
ATOM 2565 N N . LYS A 1 336 ? -4.708 1.169 29.316 1.00 97.00 336 LYS A N 1
ATOM 2566 C CA . LYS A 1 336 ? -3.372 1.236 28.716 1.00 97.00 336 LYS A CA 1
ATOM 2567 C C . LYS A 1 336 ? -2.511 0.160 29.366 1.00 97.00 336 LYS A C 1
ATOM 2569 O O . LYS A 1 336 ? -2.258 0.213 30.566 1.00 97.00 336 LYS A O 1
ATOM 2574 N N . THR A 1 337 ? -2.094 -0.819 28.581 1.00 94.62 337 THR A N 1
ATOM 2575 C CA . THR A 1 337 ? -1.183 -1.896 28.976 1.00 94.62 337 THR A CA 1
ATOM 2576 C C . THR A 1 337 ? 0.172 -1.710 28.287 1.00 94.62 337 THR A C 1
ATOM 2578 O O . THR A 1 337 ? 0.315 -0.912 27.363 1.00 94.62 337 THR A O 1
ATOM 2581 N N . GLY A 1 338 ? 1.207 -2.416 28.735 1.00 92.69 338 GLY A N 1
ATOM 2582 C CA . GLY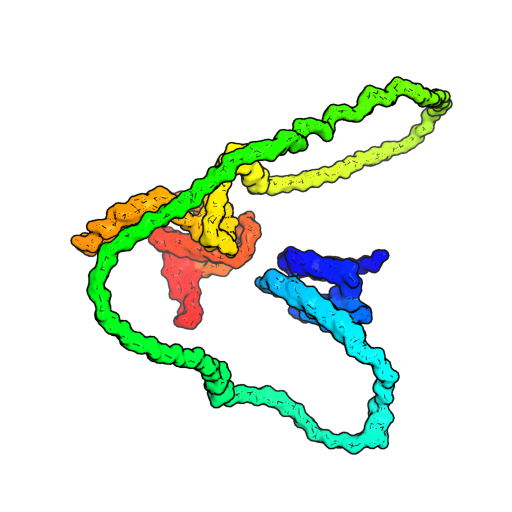 A 1 338 ? 2.534 -2.378 28.113 1.00 92.69 338 GLY A CA 1
ATOM 2583 C C . GLY A 1 338 ? 3.533 -1.429 28.778 1.00 92.69 338 GLY A C 1
ATOM 2584 O O . GLY A 1 338 ? 3.272 -0.800 29.800 1.00 92.69 338 GLY A O 1
ATOM 2585 N N . THR A 1 339 ? 4.736 -1.380 28.209 1.00 93.94 339 THR A N 1
ATOM 2586 C CA . THR A 1 339 ? 5.854 -0.598 28.758 1.00 93.94 339 THR A CA 1
ATOM 2587 C C . THR A 1 339 ? 5.749 0.871 28.354 1.00 93.94 339 THR A C 1
ATOM 2589 O O . THR A 1 339 ? 5.188 1.189 27.306 1.00 93.94 339 THR A O 1
ATOM 2592 N N . ALA A 1 340 ? 6.376 1.775 29.117 1.00 91.38 340 ALA A N 1
ATOM 2593 C CA . ALA A 1 340 ? 6.409 3.213 28.812 1.00 91.38 340 ALA A CA 1
ATOM 2594 C C . ALA A 1 340 ? 6.884 3.535 27.378 1.00 91.38 340 ALA A C 1
ATOM 2596 O O . ALA A 1 340 ? 6.490 4.542 26.799 1.00 91.38 340 ALA A O 1
ATOM 2597 N N . LYS A 1 341 ? 7.702 2.658 26.776 1.00 95.50 341 LYS A N 1
ATOM 2598 C CA . LYS A 1 341 ? 8.201 2.809 25.399 1.00 95.50 341 LYS A CA 1
ATOM 2599 C C . LYS A 1 341 ? 7.186 2.396 24.329 1.00 95.50 341 LYS A C 1
ATOM 2601 O O . LYS A 1 341 ? 7.300 2.847 23.192 1.00 95.50 341 LYS A O 1
ATOM 2606 N N . LYS A 1 342 ? 6.250 1.501 24.652 1.00 93.31 342 LYS A N 1
ATOM 2607 C CA . LYS A 1 342 ? 5.259 0.943 23.720 1.00 93.31 342 LYS A CA 1
ATOM 2608 C C . LYS A 1 342 ? 3.940 0.678 24.457 1.00 93.31 342 LYS A C 1
ATOM 2610 O O . LYS A 1 342 ? 3.642 -0.478 24.768 1.00 93.31 342 LYS A O 1
ATOM 2615 N N . PRO A 1 343 ? 3.157 1.730 24.751 1.00 94.88 343 PRO A N 1
ATOM 2616 C CA . PRO A 1 343 ? 1.840 1.551 25.332 1.00 94.88 343 PRO A CA 1
ATOM 2617 C C . PRO A 1 343 ? 0.914 0.893 24.305 1.00 94.88 343 PRO A C 1
ATOM 2619 O O . PRO A 1 343 ? 0.777 1.353 23.170 1.00 94.88 343 PRO A O 1
ATOM 2622 N N . THR A 1 344 ? 0.270 -0.183 24.726 1.00 96.75 344 THR A N 1
ATOM 2623 C CA . THR A 1 344 ? -0.808 -0.863 24.013 1.00 96.75 344 THR A CA 1
ATOM 2624 C C . THR A 1 344 ? -2.125 -0.425 24.642 1.00 96.75 344 THR A C 1
ATOM 2626 O O . THR A 1 344 ? -2.211 -0.202 25.846 1.00 96.75 344 THR A O 1
ATOM 2629 N N . THR A 1 345 ? -3.144 -0.183 23.825 1.00 97.75 345 THR A N 1
ATOM 2630 C CA . THR A 1 345 ? -4.470 0.218 24.315 1.00 97.75 345 THR A CA 1
ATOM 2631 C C . THR A 1 345 ? -5.414 -0.946 24.087 1.00 97.75 345 THR A C 1
ATOM 2633 O O . THR A 1 345 ? -5.585 -1.348 22.936 1.00 97.75 345 THR A O 1
ATOM 2636 N N . SER A 1 346 ? -5.982 -1.471 25.167 1.00 97.88 346 SER A N 1
ATOM 2637 C CA . SER A 1 346 ? -7.010 -2.504 25.139 1.00 97.88 346 SER A CA 1
ATOM 2638 C C . SER A 1 346 ? -8.344 -1.928 25.606 1.00 97.88 346 SER A C 1
ATOM 2640 O O . SER A 1 346 ? -8.392 -0.949 26.359 1.00 97.88 346 SER A O 1
ATOM 2642 N N . PHE A 1 347 ? -9.422 -2.531 25.127 1.00 98.31 347 PHE A N 1
ATOM 2643 C CA . PHE A 1 347 ? -10.794 -2.109 25.367 1.00 98.31 347 PHE A CA 1
ATOM 2644 C C . PHE A 1 347 ? -11.607 -3.287 25.910 1.00 98.31 347 PHE A C 1
ATOM 2646 O O . PHE A 1 347 ? -11.273 -4.438 25.628 1.00 98.31 347 PHE A O 1
ATOM 2653 N N . ARG A 1 348 ? -12.657 -2.991 26.674 1.00 98.00 348 ARG A N 1
ATOM 2654 C CA . ARG A 1 348 ? -13.675 -3.945 27.147 1.00 98.00 348 ARG A CA 1
ATOM 2655 C C . ARG A 1 348 ? -15.035 -3.247 27.149 1.00 98.00 348 ARG A C 1
ATOM 2657 O O . ARG A 1 348 ? -15.062 -2.020 27.206 1.00 98.00 348 ARG A O 1
ATOM 2664 N N . ILE A 1 349 ? -16.149 -3.974 27.097 1.00 97.94 349 ILE A N 1
ATOM 2665 C CA . ILE A 1 349 ? -17.468 -3.368 27.327 1.00 97.94 349 ILE A CA 1
ATOM 2666 C C . ILE A 1 349 ? -17.583 -2.847 28.768 1.00 97.94 349 ILE A C 1
ATOM 2668 O O . ILE A 1 349 ? -17.112 -3.498 29.704 1.00 97.94 349 ILE A O 1
ATOM 2672 N N . ALA A 1 350 ? -18.153 -1.653 28.938 1.00 96.44 350 ALA A N 1
ATOM 2673 C CA . ALA A 1 350 ? -18.513 -1.139 30.255 1.00 96.44 350 ALA A CA 1
ATOM 2674 C C . ALA A 1 350 ? -19.787 -1.853 30.729 1.00 96.44 350 ALA A C 1
ATOM 2676 O O . ALA A 1 350 ? -20.735 -1.983 29.952 1.00 96.44 350 ALA A O 1
ATOM 2677 N N . ARG A 1 351 ? -19.776 -2.365 31.964 1.00 90.38 351 ARG A N 1
ATOM 2678 C CA . ARG A 1 351 ? -20.936 -3.022 32.586 1.00 90.38 351 ARG A CA 1
ATOM 2679 C C . ARG A 1 351 ? -21.777 -2.046 33.389 1.00 90.38 351 ARG A C 1
ATOM 2681 O O . ARG A 1 351 ? -21.178 -1.136 34.004 1.00 90.38 351 ARG A O 1
#

Foldseek 3Di:
DDDADLVLLVLQPDDLLSVLVVVVVVVAWHWDDDPPQWIWIDHPQFQDIDIAGSHDPDPVSSVVSVVVRVVRNVCSVVPPPPDPPDDPPVVVVVPDDDPPDPPPPPPPDDDPVNVVVVVCPPDPDDDDDDDDDDDDDDDDDDDDDDDDDDDDDDDDDDDPDDDPDDDPDDDDDDDDDDDDDDDDDDDDDDDDDDPDPPDDPVVVVVVVVCVVVCVPPDDPCDPVLVPWDWDDDDPDTDTNNHDPPDVVNVVVVVVPPPDPDDDDDPPDPPPPPPPQDPQLVQLLVVLVVVQPDWDFLVRSLVRRDPPVPDPSVVVSVVSVVSQVVCCVVQQKPWDFDDDPVDTTITIHGHD

Sequence (351 aa):
MMQHDRSILKAVTNKDYRDTLSGLLDEGWNADRTGKNHIRLTHPGAASPVIASGTPSSARSALKVRAQCRRALRQAMDAPAEPPAPKSFLEEVREGEFDLSPRRKRKKRWSPGERKSRLSVPAPSPELPREPETDREDQDAQPECEIPKPNTPQSEENIMDLAVQTDAANLRQTAPALTDIAPAATPDPAPSRGPTLGSIPGDLLGIALRILSGELQTIAVTADMVGKTLVLDGKGWMVDGAVPPTQASLADRARSTQEQARVDEPRGVRSVPLELDELSGRIRHVFEQFPDEWMDIAQLAGLVDNLAGNSARAHNQALRFRAKRMAATGILELRKTGTAKKPTTSFRIAR

Radius of gyration: 37.02 Å; chains: 1; bounding box: 87×98×97 Å